Protein AF-A0A1Y3S3Z9-F1 (afdb_monomer)

Foldseek 3Di:
DDPPPVVLVVQPDDDPPPDDPVVVVVSVVVSVVVVVVVVVVVVVCPDPVNDDVVVVVVVCCVVVVVVVVVVVVVVVVVVVVVVVVVVVVVVVVVVVVVVVVVVVVVVVVVVVVVVVVVVVVVVVVVVVVVVVVVVVVVVVVVVVVVVVVVVVVVVVVVVVVVVVVVVVVVVVVVVVVVVVVVVVVVVVVVVVVVVVVVVVVVVVVVVVVVVVVVVVVVVVVVVVVVVVVVVVVVVVVVVVVVVVVVVVVQLVDAAEAEEQDDDWCCDPPNVVQPDPSSLSSNQQHKYAHDPYPPCHGWIWGFHQDPNDTTTHTDDDD

Mean predicted aligned error: 16.48 Å

Sequence (317 aa):
MPSNWLYVESQFPNFNGDETTQEKLEQLQNYLYMLVEQMRYTTQNLDLTNVNQTALNNWESALTRPIYAQIEGEGERITQLAATADGIQVTVQGQQEDIQDLQKGVEDQIQVIQEVQVAVGEQDGMITDIQGTVTAQAQQMAQLELTAQGLSATIQEQETKLTEFEGTLTAQGENIGTLEGTIQSQSEKLVDLSLTADGLTTTVAEQTQSITNLTGTVEGQGEQLEQLGEHLTDFTNAVTGSLDGLQAQIDGQIQTWFDREIPTLDNAPANTWESEEDKINHLGDLYYVVDNDTAGGQAYRWAKMDDTYQWVLIEDV

Radius of gyration: 120.22 Å; Cα contacts (8 Å, |Δi|>4): 137; chains: 1; bounding box: 202×63×300 Å

Solvent-accessible surface area (backbone atoms only — not comparable to full-atom values): 17469 Å² total; per-residue (Å²): 132,85,89,49,71,70,58,58,65,75,63,63,83,81,85,88,72,87,67,53,75,64,59,55,49,50,52,50,48,54,49,50,49,54,51,50,52,50,50,53,52,54,56,63,54,68,37,79,88,63,48,63,60,69,56,52,53,47,51,52,47,66,60,46,49,60,50,51,54,50,52,53,53,48,52,53,51,51,51,53,50,50,56,51,50,53,52,49,49,54,52,52,51,52,52,53,50,54,50,49,54,50,50,51,55,50,53,56,50,52,53,53,50,51,53,50,52,51,53,50,52,54,50,54,51,53,51,53,54,50,53,53,50,53,53,53,50,52,53,51,50,53,53,50,50,55,50,50,53,54,51,51,55,53,50,55,54,50,52,52,53,50,54,54,49,51,53,51,51,52,54,51,51,54,52,50,55,54,50,52,53,51,52,52,54,52,52,54,52,50,51,54,50,49,54,51,52,55,50,49,53,50,52,52,52,54,49,52,51,51,49,52,54,49,51,55,50,51,52,53,50,50,56,52,51,51,52,50,53,51,51,50,50,54,49,50,53,52,50,52,53,49,49,54,51,49,49,56,50,57,44,63,47,63,49,78,44,77,43,56,60,83,78,51,70,82,39,80,71,50,50,73,39,80,47,73,65,48,51,52,34,42,50,55,18,33,37,35,20,39,96,26,100,87,55,45,77,43,40,25,32,32,40,73,53,96,93,39,77,45,71,40,78,65,74,92,131

Structure (mmCIF, N/CA/C/O backbone):
data_AF-A0A1Y3S3Z9-F1
#
_entry.id   AF-A0A1Y3S3Z9-F1
#
loop_
_atom_site.group_PDB
_atom_site.id
_atom_site.type_symbol
_atom_site.label_atom_id
_atom_site.label_alt_id
_atom_site.label_comp_id
_atom_site.label_asym_id
_atom_site.label_entity_id
_atom_site.label_seq_id
_atom_site.pdbx_PDB_ins_code
_atom_site.Cartn_x
_atom_site.Cartn_y
_atom_site.Cartn_z
_atom_site.occupancy
_atom_site.B_iso_or_equiv
_atom_site.auth_seq_id
_atom_site.auth_comp_id
_atom_site.auth_asym_id
_atom_site.auth_atom_id
_atom_site.pdbx_PDB_model_num
ATOM 1 N N . MET A 1 1 ? -74.580 -18.546 151.735 1.00 45.09 1 MET A N 1
ATOM 2 C CA . MET A 1 1 ? -75.622 -19.435 151.177 1.00 45.09 1 MET A CA 1
ATOM 3 C C . MET A 1 1 ? -76.800 -19.424 152.139 1.00 45.09 1 MET A C 1
ATOM 5 O O . MET A 1 1 ? -76.542 -19.673 153.311 1.00 45.09 1 MET A O 1
ATOM 9 N N . PRO A 1 2 ? -78.031 -19.057 151.740 1.00 47.34 2 PRO A N 1
ATOM 10 C CA . PRO A 1 2 ? -79.127 -18.965 152.694 1.00 47.34 2 PRO A CA 1
ATOM 11 C C . PRO A 1 2 ? -79.732 -20.349 152.958 1.00 47.34 2 PRO A C 1
ATOM 13 O O . PRO A 1 2 ? -80.265 -21.004 152.066 1.00 47.34 2 PRO A O 1
ATOM 16 N N . SER A 1 3 ? -79.641 -20.772 154.213 1.00 50.66 3 SER A N 1
ATOM 17 C CA . SER A 1 3 ? -79.973 -22.096 154.745 1.00 50.66 3 SER A CA 1
ATOM 18 C C . SER A 1 3 ? -81.473 -22.406 154.909 1.00 50.66 3 SER A C 1
ATOM 20 O O . SER A 1 3 ? -81.812 -23.163 155.808 1.00 50.66 3 SER A O 1
ATOM 22 N N . ASN A 1 4 ? -82.391 -21.860 154.101 1.00 56.84 4 ASN A N 1
ATOM 23 C CA . ASN A 1 4 ? -83.830 -21.940 154.427 1.00 56.84 4 ASN A CA 1
ATOM 24 C C . ASN A 1 4 ? -84.772 -22.517 153.358 1.00 56.84 4 ASN A C 1
ATOM 26 O O . ASN A 1 4 ? -85.976 -22.545 153.599 1.00 56.84 4 ASN A O 1
ATOM 30 N N . TRP A 1 5 ? -84.272 -23.059 152.240 1.00 59.59 5 TRP A N 1
ATOM 31 C CA . TRP A 1 5 ? -85.130 -23.836 151.320 1.00 59.59 5 TRP A CA 1
ATOM 32 C C . TRP A 1 5 ? -85.696 -25.094 151.999 1.00 59.59 5 TRP A C 1
ATOM 34 O O . TRP A 1 5 ? -86.863 -25.429 151.822 1.00 59.59 5 TRP A O 1
ATOM 44 N N . LEU A 1 6 ? -84.899 -25.710 152.879 1.00 58.34 6 LEU A N 1
ATOM 45 C CA . LEU A 1 6 ? -85.306 -26.871 153.673 1.00 58.34 6 LEU A CA 1
ATOM 46 C C . LEU A 1 6 ? -86.433 -26.541 154.675 1.00 58.34 6 LEU A C 1
ATOM 48 O O . LEU A 1 6 ? -87.253 -27.396 154.994 1.00 58.34 6 LEU A O 1
ATOM 52 N N . TYR A 1 7 ? -86.493 -25.295 155.163 1.00 58.50 7 TYR A N 1
ATOM 53 C CA . TYR A 1 7 ? -87.511 -24.862 156.128 1.00 58.50 7 TYR A CA 1
ATOM 54 C C . TYR A 1 7 ? -88.878 -24.656 155.463 1.00 58.50 7 TYR A C 1
ATOM 56 O O . TYR A 1 7 ? -89.900 -24.991 156.061 1.00 58.50 7 TYR A O 1
ATOM 64 N N . VAL A 1 8 ? -88.900 -24.167 154.216 1.00 60.22 8 VAL A N 1
ATOM 65 C CA . VAL A 1 8 ? -90.137 -23.980 153.442 1.00 60.22 8 VAL A CA 1
ATOM 66 C C . VAL A 1 8 ? -90.771 -25.324 153.089 1.00 60.22 8 VAL A C 1
ATOM 68 O O . VAL A 1 8 ? -91.974 -25.472 153.229 1.00 60.22 8 VAL A O 1
ATOM 71 N N . GLU A 1 9 ? -89.998 -26.340 152.717 1.00 60.28 9 GLU A N 1
ATOM 72 C CA . GLU A 1 9 ? -90.550 -27.656 152.356 1.00 60.28 9 GLU A CA 1
ATOM 73 C C . GLU A 1 9 ? -91.246 -28.358 153.540 1.00 60.28 9 GLU A C 1
ATOM 75 O O . GLU A 1 9 ? -92.283 -28.993 153.368 1.00 60.28 9 GLU A O 1
ATOM 80 N N . SER A 1 10 ? -90.750 -28.156 154.768 1.00 59.50 10 SER A N 1
ATOM 81 C CA . SER A 1 10 ? -91.310 -28.784 155.977 1.00 59.50 10 SER A CA 1
ATOM 82 C C . SER A 1 10 ? -92.674 -28.240 156.435 1.00 59.50 10 SER A C 1
ATOM 84 O O . SER A 1 10 ? -93.321 -28.859 157.276 1.00 59.50 10 SER A O 1
ATOM 86 N N . GLN A 1 11 ? -93.112 -27.093 155.904 1.00 61.34 11 GLN A N 1
ATOM 87 C CA . GLN A 1 11 ? -94.364 -26.409 156.270 1.00 61.34 11 GLN A CA 1
ATOM 88 C C . GLN A 1 11 ? -95.450 -26.566 155.194 1.00 61.34 11 GLN A C 1
ATOM 90 O O . GLN A 1 11 ? -96.378 -25.758 155.128 1.00 61.34 11 GLN A O 1
ATOM 95 N N . PHE A 1 12 ? -95.332 -27.565 154.312 1.00 72.19 12 PHE A N 1
ATOM 96 C CA . PHE A 1 12 ? -96.362 -27.814 153.307 1.00 72.19 12 PHE A CA 1
ATOM 97 C C . PHE A 1 12 ? -97.714 -28.100 153.997 1.00 72.19 12 PHE A C 1
ATOM 99 O O . PHE A 1 12 ? -97.773 -29.000 154.841 1.00 72.19 12 PHE A O 1
ATOM 106 N N . PRO A 1 13 ? -98.793 -27.355 153.683 1.00 67.44 13 PRO A N 1
ATOM 107 C CA . PRO A 1 13 ? -100.075 -27.517 154.365 1.00 67.44 13 PRO A CA 1
ATOM 108 C C . PRO A 1 13 ? -100.634 -28.939 154.204 1.00 67.44 13 PRO A C 1
ATOM 110 O O . PRO A 1 13 ? -100.743 -29.437 153.082 1.00 67.44 13 PRO A O 1
ATOM 113 N N . ASN A 1 14 ? -101.005 -29.591 155.311 1.00 67.56 14 ASN A N 1
ATOM 114 C CA . ASN A 1 14 ? -101.610 -30.926 155.309 1.00 67.56 14 ASN A CA 1
ATOM 115 C C . ASN A 1 14 ? -103.084 -30.825 155.723 1.00 67.56 14 ASN A C 1
ATOM 117 O O . ASN A 1 14 ? -103.378 -30.336 156.811 1.00 67.56 14 ASN A O 1
ATOM 121 N N . PHE A 1 15 ? -103.999 -31.260 154.857 1.00 74.06 15 PHE A N 1
ATOM 122 C CA . PHE A 1 15 ? -105.437 -31.042 155.033 1.00 74.06 15 PHE A CA 1
ATOM 123 C C . PHE A 1 15 ? -106.142 -32.330 155.453 1.00 74.06 15 PHE A C 1
ATOM 125 O O . PHE A 1 15 ? -106.168 -33.295 154.687 1.00 74.06 15 PHE A O 1
ATOM 132 N N . ASN A 1 16 ? -106.755 -32.339 156.636 1.00 64.44 16 ASN A N 1
ATOM 133 C CA . ASN A 1 16 ? -107.318 -33.553 157.238 1.00 64.44 16 ASN A CA 1
ATOM 134 C C . ASN A 1 16 ? -108.810 -33.768 156.940 1.00 64.44 16 ASN A C 1
ATOM 136 O O . ASN A 1 16 ? -109.392 -34.748 157.395 1.00 64.44 16 ASN A O 1
ATOM 140 N N . GLY A 1 17 ? -109.416 -32.908 156.116 1.00 60.84 17 GLY A N 1
ATOM 141 C CA . GLY A 1 17 ? -110.743 -33.150 155.534 1.00 60.84 17 GLY A CA 1
ATOM 142 C C . GLY A 1 17 ? -111.881 -32.389 156.208 1.00 60.84 17 GLY A C 1
ATOM 143 O O . GLY A 1 17 ? -112.899 -32.178 155.554 1.00 60.84 17 GLY A O 1
ATOM 144 N N . ASP A 1 18 ? -111.666 -31.900 157.430 1.00 60.75 18 ASP A N 1
ATOM 145 C CA . ASP A 1 18 ? -112.619 -31.056 158.162 1.00 60.75 18 ASP A CA 1
ATOM 146 C C . ASP A 1 18 ? -112.502 -29.560 157.794 1.00 60.75 18 ASP A C 1
ATOM 148 O O . ASP A 1 18 ? -113.369 -28.771 158.167 1.00 60.75 18 ASP A O 1
ATOM 152 N N . GLU A 1 19 ? -111.460 -29.151 157.048 1.00 68.62 19 GLU A N 1
ATOM 153 C CA . GLU A 1 19 ? -111.283 -27.756 156.617 1.00 68.62 19 GLU A CA 1
ATOM 154 C C . GLU A 1 19 ? -112.111 -27.425 155.368 1.00 68.62 19 GLU A C 1
ATOM 156 O O . GLU A 1 19 ? -112.183 -28.200 154.404 1.00 68.62 19 GLU A O 1
ATOM 161 N N . THR A 1 20 ? -112.686 -26.224 155.338 1.00 70.88 20 THR A N 1
ATOM 162 C CA . THR A 1 20 ? -113.437 -25.746 154.174 1.00 70.88 20 THR A CA 1
ATOM 163 C C . THR A 1 20 ? -112.501 -25.483 152.992 1.00 70.88 20 THR A C 1
ATOM 165 O O . THR A 1 20 ? -111.323 -25.165 153.156 1.00 70.88 20 THR A O 1
ATOM 168 N N . THR A 1 21 ? -113.007 -25.580 151.758 1.00 74.06 21 THR A N 1
ATOM 169 C CA . THR A 1 21 ? -112.205 -25.330 150.543 1.00 74.06 21 THR A CA 1
ATOM 170 C C . THR A 1 21 ? -111.504 -23.968 150.571 1.00 74.06 21 THR A C 1
ATOM 172 O O . THR A 1 21 ? -110.407 -23.833 150.033 1.00 74.06 21 THR A O 1
ATOM 175 N N . GLN A 1 22 ? -112.112 -22.976 151.224 1.00 71.38 22 GLN A N 1
ATOM 176 C CA . GLN A 1 22 ? -111.562 -21.632 151.332 1.00 71.38 22 GLN A CA 1
ATOM 177 C C . GLN A 1 22 ? -110.354 -21.563 152.279 1.00 71.38 22 GLN A C 1
ATOM 179 O O . GLN A 1 22 ? -109.353 -20.952 151.921 1.00 71.38 22 GLN A O 1
ATOM 184 N N . GLU A 1 23 ? -110.380 -22.267 153.413 1.00 69.56 23 GLU A N 1
ATOM 185 C CA . GLU A 1 23 ? -109.237 -22.335 154.341 1.00 69.56 23 GLU A CA 1
ATOM 186 C C . GLU A 1 23 ? -108.053 -23.097 153.735 1.00 69.56 23 GLU A C 1
ATOM 188 O O . GLU A 1 23 ? -106.897 -22.695 153.894 1.00 69.56 23 GLU A O 1
ATOM 193 N N . LYS A 1 24 ? -108.333 -24.161 152.969 1.00 71.56 24 LYS A N 1
ATOM 194 C CA . LYS A 1 24 ? -107.286 -24.888 152.234 1.00 71.56 24 LYS A CA 1
ATOM 195 C C . LYS A 1 24 ? -106.603 -23.997 151.207 1.00 71.56 24 LYS A C 1
ATOM 197 O O . LYS A 1 24 ? -105.380 -24.025 151.072 1.00 71.56 24 LYS A O 1
ATOM 202 N N . LEU A 1 25 ? -107.394 -23.191 150.498 1.00 77.50 25 LEU A N 1
ATOM 203 C CA . LEU A 1 25 ? -106.892 -22.264 149.492 1.00 77.50 25 LEU A CA 1
ATOM 204 C C . LEU A 1 25 ? -106.009 -21.176 150.116 1.00 77.50 25 LEU A C 1
ATOM 206 O O . LEU A 1 25 ? -104.965 -20.857 149.556 1.00 77.50 25 LEU A O 1
ATOM 210 N N . GLU A 1 26 ? -106.382 -20.651 151.280 1.00 77.44 26 GLU A N 1
ATOM 211 C CA . GLU A 1 26 ? -105.641 -19.587 151.963 1.00 77.44 26 GLU A CA 1
ATOM 212 C C . GLU A 1 26 ? -104.288 -20.078 152.510 1.00 77.44 26 GLU A C 1
ATOM 214 O O . GLU A 1 26 ? -103.262 -19.413 152.346 1.00 77.44 26 GLU A O 1
ATOM 219 N N . GLN A 1 27 ? -104.239 -21.289 153.080 1.00 73.69 27 GLN A N 1
ATOM 220 C CA . GLN A 1 27 ? -102.978 -21.893 153.531 1.00 73.69 27 GLN A CA 1
ATOM 221 C C . GLN A 1 27 ? -102.037 -22.215 152.363 1.00 73.69 27 GLN A C 1
ATOM 223 O O . GLN A 1 27 ? -100.838 -21.935 152.441 1.00 73.69 27 GLN A O 1
ATOM 228 N N . LEU A 1 28 ? -102.571 -22.743 151.256 1.00 77.62 28 LEU A N 1
ATOM 229 C CA . LEU A 1 28 ? -101.804 -22.949 150.024 1.00 77.62 28 LEU A CA 1
ATOM 230 C C . LEU A 1 28 ? -101.303 -21.626 149.439 1.00 77.62 28 LEU A C 1
ATOM 232 O O . LEU A 1 28 ? -100.155 -21.554 149.009 1.00 77.62 28 LEU A O 1
ATOM 236 N N . GLN A 1 29 ? -102.122 -20.571 149.448 1.00 79.94 29 GLN A N 1
ATOM 237 C CA . GLN A 1 29 ? -101.707 -19.248 148.981 1.00 79.94 29 GLN A CA 1
ATOM 238 C C . GLN A 1 29 ? -100.585 -18.660 149.837 1.00 79.94 29 GLN A C 1
ATOM 240 O O . GLN A 1 29 ? -99.611 -18.171 149.272 1.00 79.94 29 GLN A O 1
ATOM 245 N N . ASN A 1 30 ? -100.657 -18.758 151.166 1.00 76.62 30 ASN A N 1
ATOM 246 C CA . ASN A 1 30 ? -99.585 -18.285 152.047 1.00 76.62 30 ASN A CA 1
ATOM 247 C C . ASN A 1 30 ? -98.281 -19.070 151.845 1.00 76.62 30 ASN A C 1
ATOM 249 O O . ASN A 1 30 ? -97.202 -18.478 151.795 1.00 76.62 30 ASN A O 1
ATOM 253 N N . TYR A 1 31 ? -98.374 -20.390 151.663 1.00 78.88 31 TYR A N 1
ATOM 254 C CA . TYR A 1 31 ? -97.225 -21.229 151.329 1.00 78.88 31 TYR A CA 1
ATOM 255 C C . TYR A 1 31 ? -96.594 -20.835 149.985 1.00 78.88 31 TYR A C 1
ATOM 257 O O . TYR A 1 31 ? -95.384 -20.624 149.898 1.00 78.88 31 TYR A O 1
ATOM 265 N N . LEU A 1 32 ? -97.418 -20.680 148.943 1.00 78.06 32 LEU A N 1
ATOM 266 C CA . LEU A 1 32 ? -96.972 -20.253 147.615 1.00 78.06 32 LEU A CA 1
ATOM 267 C C . LEU A 1 32 ? -96.372 -18.843 147.646 1.00 78.06 32 LEU A C 1
ATOM 269 O O . LEU A 1 32 ? -95.367 -18.606 146.982 1.00 78.06 32 LEU A O 1
ATOM 273 N N . TYR A 1 33 ? -96.927 -17.930 148.444 1.00 81.19 33 TYR A N 1
ATOM 274 C CA . TYR A 1 33 ? -96.380 -16.587 148.628 1.00 81.19 33 TYR A CA 1
ATOM 275 C C . TYR A 1 33 ? -94.988 -16.637 149.270 1.00 81.19 33 TYR A C 1
ATOM 277 O O . TYR A 1 33 ? -94.055 -16.001 148.784 1.00 81.19 33 TYR A O 1
ATOM 285 N N . MET A 1 34 ? -94.810 -17.460 150.307 1.00 78.00 34 MET A N 1
ATOM 286 C CA . MET A 1 34 ? -93.504 -17.670 150.935 1.00 78.00 34 MET A CA 1
ATOM 287 C C . MET A 1 34 ? -92.486 -18.293 149.960 1.00 78.00 34 MET A C 1
ATOM 289 O O . MET A 1 34 ? -91.322 -17.887 149.944 1.00 78.00 34 MET A O 1
ATOM 293 N N . LEU A 1 35 ? -92.915 -19.241 149.119 1.00 77.38 35 LEU A N 1
ATOM 294 C CA . LEU A 1 35 ? -92.066 -19.875 148.105 1.00 77.38 35 LEU A CA 1
ATOM 295 C C . LEU A 1 35 ? -91.643 -18.882 147.008 1.00 77.38 35 LEU A C 1
ATOM 297 O O . LEU A 1 35 ? -90.470 -18.834 146.634 1.00 77.38 35 LEU A O 1
ATOM 301 N N . VAL A 1 36 ? -92.579 -18.063 146.514 1.00 81.44 36 VAL A N 1
ATOM 302 C CA . VAL A 1 36 ? -92.312 -17.015 145.515 1.00 81.44 36 VAL A CA 1
ATOM 303 C C . VAL A 1 36 ? -91.344 -15.974 146.068 1.00 81.44 36 VAL A C 1
ATOM 305 O O . VAL A 1 36 ? -90.416 -15.579 145.360 1.00 81.44 36 VAL A O 1
ATOM 308 N N . GLU A 1 37 ? -91.489 -15.578 147.332 1.00 77.19 37 GLU A N 1
ATOM 309 C CA . GLU A 1 37 ? -90.596 -14.576 147.907 1.00 77.19 37 GLU A CA 1
ATOM 310 C C . GLU A 1 37 ? -89.183 -15.128 148.133 1.00 77.19 37 GLU A C 1
ATOM 312 O O . GLU A 1 37 ? -88.203 -14.419 147.900 1.00 77.19 37 GLU A O 1
ATOM 317 N N . GLN A 1 38 ? -89.040 -16.423 148.448 1.00 75.12 38 GLN A N 1
ATOM 318 C CA . GLN A 1 38 ? -87.726 -17.071 148.431 1.00 75.12 38 GLN A CA 1
ATOM 319 C C . GLN A 1 38 ? -87.135 -17.202 147.026 1.00 75.12 38 GLN A C 1
ATOM 321 O O . GLN A 1 38 ? -85.950 -16.928 146.836 1.00 75.12 38 GLN A O 1
ATOM 326 N N . MET A 1 39 ? -87.941 -17.557 146.023 1.00 76.12 39 MET A N 1
ATOM 327 C CA . MET A 1 39 ? -87.500 -17.576 144.625 1.00 76.12 39 MET A CA 1
ATOM 328 C C . MET A 1 39 ? -86.979 -16.200 144.199 1.00 76.12 39 MET A C 1
ATOM 330 O O . MET A 1 39 ? -85.876 -16.103 143.664 1.00 76.12 39 MET A O 1
ATOM 334 N N . ARG A 1 40 ? -87.709 -15.125 144.511 1.00 77.56 40 ARG A N 1
ATOM 335 C CA . ARG A 1 40 ? -87.308 -13.744 144.214 1.00 77.56 40 ARG A CA 1
ATOM 336 C C . ARG A 1 40 ? -86.013 -13.344 144.922 1.00 77.56 40 ARG A C 1
ATOM 338 O O . ARG A 1 40 ? -85.158 -12.697 144.321 1.00 77.56 40 ARG A O 1
ATOM 345 N N . TYR A 1 41 ? -85.837 -13.776 146.170 1.00 73.50 41 TYR A N 1
ATOM 346 C CA . TYR A 1 41 ? -84.605 -13.548 146.918 1.00 73.50 41 TYR A CA 1
ATOM 347 C C . TYR A 1 41 ? -83.425 -14.305 146.295 1.00 73.50 41 TYR A C 1
ATOM 349 O O . TYR A 1 41 ? -82.349 -13.739 146.114 1.00 73.50 41 TYR A O 1
ATOM 357 N N . THR A 1 42 ? -83.607 -15.574 145.911 1.00 71.94 42 THR A N 1
ATOM 358 C CA . THR A 1 42 ? -82.545 -16.351 145.251 1.00 71.94 42 THR A CA 1
ATOM 359 C C . THR A 1 42 ? -82.170 -15.779 143.888 1.00 71.94 42 THR A C 1
ATOM 361 O O . THR A 1 42 ? -80.982 -15.678 143.601 1.00 71.94 42 THR A O 1
ATOM 364 N N . THR A 1 43 ? -83.135 -15.325 143.083 1.00 73.19 43 THR A N 1
ATOM 365 C CA . THR A 1 43 ? -82.852 -14.745 141.762 1.00 73.19 43 THR A CA 1
ATOM 366 C C . THR A 1 43 ? -82.198 -13.369 141.850 1.00 73.19 43 THR A C 1
ATOM 368 O O . THR A 1 43 ? -81.273 -13.108 141.089 1.00 73.19 43 THR A O 1
ATOM 371 N N . GLN A 1 44 ? -82.571 -12.519 142.815 1.00 72.50 44 GLN A N 1
ATOM 372 C CA . GLN A 1 44 ? -81.840 -11.268 143.079 1.00 72.50 44 GLN A CA 1
ATOM 373 C C . GLN A 1 44 ? -80.397 -11.513 143.550 1.00 72.50 44 GLN A C 1
ATOM 375 O O . GLN A 1 44 ? -79.501 -10.727 143.247 1.00 72.50 44 GLN A O 1
ATOM 380 N N . ASN A 1 45 ? -80.139 -12.623 144.248 1.00 69.69 45 ASN A N 1
ATOM 381 C CA . ASN A 1 45 ? -78.787 -13.005 144.662 1.00 69.69 45 ASN A CA 1
ATOM 382 C C . ASN A 1 45 ? -77.951 -13.684 143.556 1.00 69.69 45 ASN A C 1
ATOM 384 O O . ASN A 1 45 ? -76.784 -13.984 143.797 1.00 69.69 45 ASN A O 1
ATOM 388 N N . LEU A 1 46 ? -78.508 -13.899 142.357 1.00 74.12 46 LEU A N 1
ATOM 389 C CA . LEU A 1 46 ? -77.782 -14.372 141.165 1.00 74.12 46 LEU A CA 1
ATOM 390 C C . LEU A 1 46 ? -77.327 -13.233 140.233 1.00 74.12 46 LEU A C 1
ATOM 392 O O . LEU A 1 46 ? -76.753 -13.501 139.180 1.00 74.12 46 LEU A O 1
ATOM 396 N N . ASP A 1 47 ? -77.579 -11.975 140.597 1.00 75.69 47 ASP A N 1
ATOM 397 C CA . ASP A 1 47 ? -77.092 -10.812 139.853 1.00 75.69 47 ASP A CA 1
ATOM 398 C C . ASP A 1 47 ? -75.557 -10.672 139.945 1.00 75.69 47 ASP A C 1
ATOM 400 O O . ASP A 1 47 ? -74.929 -11.088 140.923 1.00 75.69 47 ASP A O 1
ATOM 404 N N . LEU A 1 48 ? -74.954 -10.026 138.943 1.00 70.56 48 LEU A N 1
ATOM 405 C CA . LEU A 1 48 ? -73.519 -9.746 138.863 1.00 70.56 48 LEU A CA 1
ATOM 406 C C . LEU A 1 48 ? -73.011 -8.907 140.053 1.00 70.56 48 LEU A C 1
ATOM 408 O O . LEU A 1 48 ? -71.823 -8.924 140.355 1.00 70.56 48 LEU A O 1
ATOM 412 N N . THR A 1 49 ? -73.904 -8.232 140.782 1.00 73.25 49 THR A N 1
ATOM 413 C CA . THR A 1 49 ? -73.574 -7.509 142.021 1.00 73.25 49 THR A CA 1
ATOM 414 C C . THR A 1 49 ? -73.242 -8.447 143.198 1.00 73.25 49 THR A C 1
ATOM 416 O O . THR A 1 49 ? -72.524 -8.054 144.116 1.00 73.25 49 THR A O 1
ATOM 419 N N . ASN A 1 50 ? -73.740 -9.692 143.183 1.00 69.19 50 ASN A N 1
ATOM 420 C CA . ASN A 1 50 ? -73.573 -10.682 144.259 1.00 69.19 50 ASN A CA 1
ATOM 421 C C . ASN A 1 50 ? -72.563 -11.796 143.923 1.00 69.19 50 ASN A C 1
ATOM 423 O O . ASN A 1 50 ? -72.333 -12.692 144.744 1.00 69.19 50 ASN A O 1
ATOM 427 N N . VAL A 1 51 ? -71.929 -11.750 142.745 1.00 76.00 51 VAL A N 1
ATOM 428 C CA . VAL A 1 51 ? -70.779 -12.611 142.438 1.00 76.00 51 VAL A CA 1
ATOM 429 C C . VAL A 1 51 ? -69.489 -12.006 142.990 1.00 76.00 51 VAL A C 1
ATOM 431 O O . VAL A 1 51 ? -69.387 -10.812 143.260 1.00 76.00 51 VAL A O 1
ATOM 434 N N . ASN A 1 52 ? -68.462 -12.837 143.165 1.00 80.12 52 ASN A N 1
ATOM 435 C CA . ASN A 1 52 ? -67.138 -12.342 143.523 1.00 80.12 52 ASN A CA 1
ATOM 436 C C . ASN A 1 52 ? -66.601 -11.470 142.372 1.00 80.12 52 ASN A C 1
ATOM 438 O O . ASN A 1 52 ? -66.153 -11.998 141.354 1.00 80.12 52 ASN A O 1
ATOM 442 N N . GLN A 1 53 ? -66.634 -10.148 142.547 1.00 84.25 53 GLN A N 1
ATOM 443 C CA . GLN A 1 53 ? -66.222 -9.182 141.525 1.00 84.25 53 GLN A CA 1
ATOM 444 C C . GLN A 1 53 ? -64.769 -9.388 141.072 1.00 84.25 53 GLN A C 1
ATOM 446 O O . GLN A 1 53 ? -64.448 -9.195 139.902 1.00 84.25 53 GLN A O 1
ATOM 451 N N . THR A 1 54 ? -63.891 -9.851 141.967 1.00 84.50 54 THR A N 1
ATOM 452 C CA . THR A 1 54 ? -62.507 -10.205 141.625 1.00 84.50 54 THR A CA 1
ATOM 453 C C . THR A 1 54 ? -62.463 -11.397 140.672 1.00 84.50 54 THR A C 1
ATOM 455 O O . THR A 1 54 ? -61.698 -11.386 139.712 1.00 84.50 54 THR A O 1
ATOM 458 N N . ALA A 1 55 ? -63.297 -12.417 140.898 1.00 81.88 55 ALA A N 1
ATOM 459 C CA . ALA A 1 55 ? -63.403 -13.554 139.990 1.00 81.88 55 ALA A CA 1
ATOM 460 C C . ALA A 1 55 ? -63.985 -13.130 138.633 1.00 81.88 55 ALA A C 1
ATOM 462 O O . ALA A 1 55 ? -63.402 -13.474 137.611 1.00 81.88 55 ALA A O 1
ATOM 463 N N . LEU A 1 56 ? -65.066 -12.342 138.608 1.00 84.19 56 LEU A N 1
ATOM 464 C CA . LEU A 1 56 ? -65.676 -11.843 137.368 1.00 84.19 56 LEU A CA 1
ATOM 465 C C . LEU A 1 56 ? -64.675 -11.041 136.518 1.00 84.19 56 LEU A C 1
ATOM 467 O O . LEU A 1 56 ? -64.485 -11.357 135.347 1.00 84.19 56 LEU A O 1
ATOM 471 N N . ASN A 1 57 ? -63.956 -10.095 137.130 1.00 84.88 57 ASN A N 1
ATOM 472 C CA . ASN A 1 57 ? -62.919 -9.309 136.454 1.00 84.88 57 ASN A CA 1
ATOM 473 C C . ASN A 1 57 ? -61.763 -10.190 135.949 1.00 84.88 57 ASN A C 1
ATOM 475 O O . ASN A 1 57 ? -61.197 -9.928 134.889 1.00 84.88 57 ASN A O 1
ATOM 479 N N . ASN A 1 58 ? -61.404 -11.249 136.685 1.00 85.69 58 ASN A N 1
ATOM 480 C CA . ASN A 1 58 ? -60.391 -12.207 136.241 1.00 85.69 58 ASN A CA 1
ATOM 481 C C . ASN A 1 58 ? -60.863 -13.021 135.031 1.00 85.69 58 ASN A C 1
ATOM 483 O O . ASN A 1 58 ? -60.067 -13.239 134.126 1.00 85.69 58 ASN A O 1
ATOM 487 N N . TRP A 1 59 ? -62.130 -13.447 134.993 1.00 85.88 59 TRP A N 1
ATOM 488 C CA . TRP A 1 59 ? -62.723 -14.148 133.847 1.00 85.88 59 TRP A CA 1
ATOM 489 C C . TRP A 1 59 ? -62.823 -13.243 132.620 1.00 85.88 59 TRP A C 1
ATOM 491 O O . TRP A 1 59 ? -62.396 -13.633 131.536 1.00 85.88 59 TRP A O 1
ATOM 501 N N . GLU A 1 60 ? -63.324 -12.022 132.796 1.00 85.50 60 GLU A N 1
ATOM 502 C CA . GLU A 1 60 ? -63.390 -11.017 131.737 1.00 85.50 60 GLU A CA 1
ATOM 503 C C . GLU A 1 60 ? -61.991 -10.732 131.180 1.00 85.50 60 GLU A C 1
ATOM 505 O O . GLU A 1 60 ? -61.778 -10.808 129.974 1.00 85.50 60 GLU A O 1
ATOM 510 N N . SER A 1 61 ? -61.002 -10.521 132.049 1.00 85.38 61 SER A N 1
ATOM 511 C CA . SER A 1 61 ? -59.599 -10.318 131.673 1.00 85.38 61 SER A CA 1
ATOM 512 C C . SER A 1 61 ? -58.981 -11.546 130.988 1.00 85.38 61 SER A C 1
ATOM 514 O O . SER A 1 61 ? -58.304 -11.400 129.973 1.00 85.38 61 SER A O 1
ATOM 516 N N . ALA A 1 62 ? -59.235 -12.760 131.488 1.00 85.56 62 ALA A N 1
ATOM 517 C CA . ALA A 1 62 ? -58.704 -14.003 130.924 1.00 85.56 62 ALA A CA 1
ATOM 518 C C . ALA A 1 62 ? -59.298 -14.345 129.548 1.00 85.56 62 ALA A C 1
ATOM 520 O O . ALA A 1 62 ? -58.613 -14.967 128.742 1.00 85.56 62 ALA A O 1
ATOM 521 N N . LEU A 1 63 ? -60.541 -13.938 129.271 1.00 85.75 63 LEU A N 1
ATOM 522 C CA . LEU A 1 63 ? -61.189 -14.131 127.972 1.00 85.75 63 LEU A CA 1
ATOM 523 C C . LEU A 1 63 ? -60.838 -13.018 126.980 1.00 85.75 63 LEU A C 1
ATOM 525 O O . LEU A 1 63 ? -60.552 -13.292 125.819 1.00 85.75 63 LEU A O 1
ATOM 529 N N . THR A 1 64 ? -60.846 -11.761 127.426 1.00 87.62 64 THR A N 1
ATOM 530 C CA . THR A 1 64 ? -60.699 -10.606 126.530 1.00 87.62 64 THR A CA 1
ATOM 531 C C . THR A 1 64 ? -59.245 -10.274 126.218 1.00 87.62 64 THR A C 1
ATOM 533 O O . THR A 1 64 ? -58.943 -9.978 125.065 1.00 87.62 64 THR A O 1
ATOM 536 N N . ARG A 1 65 ? -58.317 -10.355 127.187 1.00 85.38 65 ARG A N 1
ATOM 537 C CA . ARG A 1 65 ? -56.904 -9.999 126.948 1.00 85.38 65 ARG A CA 1
ATOM 538 C C . ARG A 1 65 ? -56.243 -10.829 125.843 1.00 85.38 65 ARG A C 1
ATOM 540 O O . ARG A 1 65 ? -55.578 -10.212 125.017 1.00 85.38 65 ARG A O 1
ATOM 547 N N . PRO A 1 66 ? -56.404 -12.167 125.771 1.00 86.88 66 PRO A N 1
ATOM 548 C CA . PRO A 1 66 ? -55.814 -12.948 124.683 1.00 86.88 66 PRO A CA 1
ATOM 549 C C . PRO A 1 66 ? -56.363 -12.550 123.309 1.00 86.88 66 PRO A C 1
ATOM 551 O O . PRO A 1 66 ? -55.603 -12.465 122.351 1.00 86.88 66 PRO A O 1
ATOM 554 N N . ILE A 1 67 ? -57.665 -12.255 123.228 1.00 87.19 67 ILE A N 1
ATOM 555 C CA . ILE A 1 67 ? -58.329 -11.818 121.993 1.00 87.19 67 ILE A CA 1
ATOM 556 C C . ILE A 1 67 ? -57.806 -10.445 121.565 1.00 87.19 67 ILE A C 1
ATOM 558 O O . ILE A 1 67 ? -57.410 -10.280 120.416 1.00 87.19 67 ILE A O 1
ATOM 562 N N . TYR A 1 68 ? -57.749 -9.475 122.484 1.00 86.12 68 TYR A N 1
ATOM 563 C CA . TYR A 1 68 ? -57.203 -8.146 122.195 1.00 86.12 68 TYR A CA 1
ATOM 564 C C . TYR A 1 68 ? -55.735 -8.212 121.764 1.00 86.12 68 TYR A C 1
ATOM 566 O O . TYR A 1 68 ? -55.385 -7.587 120.771 1.00 86.12 68 TYR A O 1
ATOM 574 N N . ALA A 1 69 ? -54.905 -9.018 122.436 1.00 84.12 69 ALA A N 1
ATOM 575 C CA . ALA A 1 69 ? -53.504 -9.209 122.056 1.00 84.12 69 ALA A CA 1
ATOM 576 C C . ALA A 1 69 ? -53.353 -9.839 120.657 1.00 84.12 69 ALA A C 1
ATOM 578 O O . ALA A 1 69 ? -52.461 -9.463 119.899 1.00 84.12 69 ALA A O 1
ATOM 579 N N . GLN A 1 70 ? -54.232 -10.777 120.288 1.00 88.62 70 GLN A N 1
ATOM 580 C CA . GLN A 1 70 ? -54.233 -11.380 118.955 1.00 88.62 70 GLN A CA 1
ATOM 581 C C . GLN A 1 70 ? -54.692 -10.389 117.872 1.00 88.62 70 GLN A C 1
ATOM 583 O O . GLN A 1 70 ? -54.071 -10.329 116.814 1.00 88.62 70 GLN A O 1
ATOM 588 N N . ILE A 1 71 ? -55.727 -9.585 118.141 1.00 88.44 71 ILE A N 1
ATOM 589 C CA . ILE A 1 71 ? -56.216 -8.537 117.227 1.00 88.44 71 ILE A CA 1
ATOM 590 C C . ILE A 1 71 ? -55.157 -7.446 117.027 1.00 88.44 71 ILE A C 1
ATOM 592 O O . ILE A 1 71 ? -54.925 -7.017 115.899 1.00 88.44 71 ILE A O 1
ATOM 596 N N . GLU A 1 72 ? -54.496 -7.015 118.102 1.00 84.94 72 GLU A N 1
ATOM 597 C CA . GLU A 1 72 ? -53.410 -6.033 118.043 1.00 84.94 72 GLU A CA 1
ATOM 598 C C . GLU A 1 72 ? -52.245 -6.557 117.185 1.00 84.94 72 GLU A C 1
ATOM 600 O O . GLU A 1 72 ? -51.811 -5.877 116.253 1.00 84.94 72 GLU A O 1
ATOM 605 N N . GLY A 1 73 ? -51.831 -7.815 117.388 1.00 87.62 73 GLY A N 1
ATOM 606 C CA . GLY A 1 73 ? -50.811 -8.465 116.556 1.00 87.62 73 GLY A CA 1
ATOM 607 C C . GLY A 1 73 ? -51.228 -8.677 115.090 1.00 87.62 73 GLY A C 1
ATOM 608 O O . GLY A 1 73 ? -50.396 -8.592 114.185 1.00 87.62 73 GLY A O 1
ATOM 609 N N . GLU A 1 74 ? -52.509 -8.926 114.806 1.00 90.69 74 GLU A N 1
ATOM 610 C CA . GLU A 1 74 ? -53.028 -8.967 113.431 1.00 90.69 74 GLU A CA 1
ATOM 611 C C . GLU A 1 74 ? -53.023 -7.584 112.769 1.00 90.69 74 GLU A C 1
ATOM 613 O O . GLU A 1 74 ? -52.698 -7.488 111.586 1.00 90.69 74 GLU A O 1
ATOM 618 N N . GLY A 1 75 ? -53.286 -6.512 113.523 1.00 88.38 75 GLY A N 1
ATOM 619 C CA . GLY A 1 75 ? -53.154 -5.131 113.051 1.00 88.38 75 GLY A CA 1
ATOM 620 C C . GLY A 1 75 ? -51.729 -4.796 112.597 1.00 88.38 75 GLY A C 1
ATOM 621 O O . GLY A 1 75 ? -51.535 -4.221 111.520 1.00 88.38 75 GLY A O 1
ATOM 622 N N . GLU A 1 76 ? -50.720 -5.229 113.357 1.00 88.75 76 GLU A N 1
ATOM 623 C CA . GLU A 1 76 ? -49.310 -5.098 112.962 1.00 88.75 76 GLU A CA 1
ATOM 624 C C . GLU A 1 76 ? -48.997 -5.887 111.680 1.00 88.75 76 GLU A C 1
ATOM 626 O O . GLU A 1 76 ? -48.381 -5.351 110.754 1.00 88.75 76 GLU A O 1
ATOM 631 N N . ARG A 1 77 ? -49.467 -7.140 111.573 1.00 93.50 77 ARG A N 1
ATOM 632 C CA . ARG A 1 77 ? -49.286 -7.975 110.367 1.00 93.50 77 ARG A CA 1
ATOM 633 C C . ARG A 1 77 ? -49.951 -7.367 109.132 1.00 93.50 77 ARG A C 1
ATOM 635 O O . ARG A 1 77 ? -49.354 -7.380 108.057 1.00 93.50 77 ARG A O 1
ATOM 642 N N . ILE A 1 78 ? -51.162 -6.827 109.273 1.00 95.25 78 ILE A N 1
ATOM 643 C CA . ILE A 1 78 ? -51.886 -6.139 108.193 1.00 95.25 78 ILE A CA 1
ATOM 644 C C . ILE A 1 78 ? -51.114 -4.897 107.745 1.00 95.25 78 ILE A C 1
ATOM 646 O O . ILE A 1 78 ? -50.973 -4.666 106.546 1.00 95.25 78 ILE A O 1
ATOM 650 N N . THR A 1 79 ? -50.554 -4.139 108.688 1.00 92.69 79 THR A N 1
ATOM 651 C CA . THR A 1 79 ? -49.744 -2.952 108.381 1.00 92.69 79 THR A CA 1
ATOM 652 C C . THR A 1 79 ? -48.481 -3.323 107.594 1.00 92.69 79 THR A C 1
ATOM 654 O O . THR A 1 79 ? -48.161 -2.678 106.598 1.00 92.69 79 THR A O 1
ATOM 657 N N . GLN A 1 80 ? -47.788 -4.401 107.977 1.00 93.81 80 GLN A N 1
ATOM 658 C CA . GLN A 1 80 ? -46.616 -4.904 107.243 1.00 93.81 80 GLN A CA 1
ATOM 659 C C . GLN A 1 80 ? -46.976 -5.419 105.841 1.00 93.81 80 GLN A C 1
ATOM 661 O O . GLN A 1 80 ? -46.235 -5.185 104.884 1.00 93.81 80 GLN A O 1
ATOM 666 N N . LEU A 1 81 ? -48.119 -6.101 105.705 1.00 96.19 81 LEU A N 1
ATOM 667 C CA . LEU A 1 81 ? -48.641 -6.549 104.413 1.00 96.19 81 LEU A CA 1
ATOM 668 C C . LEU A 1 81 ? -48.968 -5.366 103.498 1.00 96.19 81 LEU A C 1
ATOM 670 O O . LEU A 1 81 ? -48.594 -5.404 102.331 1.00 96.19 81 LEU A O 1
ATOM 674 N N . ALA A 1 82 ? -49.605 -4.316 104.023 1.00 95.19 82 ALA A N 1
ATOM 675 C CA . ALA A 1 82 ? -49.897 -3.097 103.272 1.00 95.19 82 ALA A CA 1
ATOM 676 C C . ALA A 1 82 ? -48.608 -2.414 102.789 1.00 95.19 82 ALA A C 1
ATOM 678 O O . ALA A 1 82 ? -48.465 -2.161 101.599 1.00 95.19 82 ALA A O 1
ATOM 679 N N . ALA A 1 83 ? -47.617 -2.242 103.672 1.00 94.69 83 ALA A N 1
ATOM 680 C CA . ALA A 1 83 ? -46.321 -1.676 103.294 1.00 94.69 83 ALA A CA 1
ATOM 681 C C . ALA A 1 83 ? -45.590 -2.521 102.230 1.00 94.69 83 ALA A C 1
ATOM 683 O O . ALA A 1 83 ? -44.968 -1.982 101.315 1.00 94.69 83 ALA A O 1
ATOM 684 N N . THR A 1 84 ? -45.682 -3.853 102.319 1.00 96.75 84 THR A N 1
ATOM 685 C CA . THR A 1 84 ? -45.125 -4.763 101.304 1.00 96.75 84 THR A CA 1
ATOM 686 C C . THR A 1 84 ? -45.867 -4.632 99.973 1.00 96.75 84 THR A C 1
ATOM 688 O O . THR A 1 84 ? -45.230 -4.603 98.923 1.00 96.75 84 THR A O 1
ATOM 691 N N . ALA A 1 85 ? -47.199 -4.528 100.000 1.00 96.50 85 ALA A N 1
ATOM 692 C CA . ALA A 1 85 ? -48.023 -4.342 98.809 1.00 96.50 85 ALA A CA 1
ATOM 693 C C . ALA A 1 85 ? -47.715 -3.011 98.105 1.00 96.50 85 ALA A C 1
ATOM 695 O O . ALA A 1 85 ? -47.529 -3.010 96.889 1.00 96.50 85 ALA A O 1
ATOM 696 N N . ASP A 1 86 ? -47.561 -1.919 98.859 1.00 96.75 86 ASP A N 1
ATOM 697 C CA . ASP A 1 86 ? -47.148 -0.615 98.327 1.00 96.75 86 ASP A CA 1
ATOM 698 C C . ASP A 1 86 ? -45.761 -0.702 97.667 1.00 96.75 86 ASP A C 1
ATOM 700 O O . ASP A 1 86 ? -45.558 -0.213 96.554 1.00 96.75 86 ASP A O 1
ATOM 704 N N . GLY A 1 87 ? -44.807 -1.392 98.305 1.00 97.06 87 GLY A N 1
ATOM 705 C CA . GLY A 1 87 ? -43.475 -1.622 97.737 1.00 97.06 87 GLY A CA 1
ATOM 706 C C . GLY A 1 87 ? -43.497 -2.449 96.443 1.00 97.06 87 GLY A C 1
ATOM 707 O O . GLY A 1 87 ? -42.788 -2.127 95.483 1.00 97.06 87 GLY A O 1
ATOM 708 N N . ILE A 1 88 ? -44.341 -3.486 96.383 1.00 97.94 88 ILE A N 1
ATOM 709 C CA . ILE A 1 88 ? -44.565 -4.276 95.163 1.00 97.94 88 ILE A CA 1
ATOM 710 C C . ILE A 1 88 ? -45.180 -3.397 94.074 1.00 97.94 88 ILE A C 1
ATOM 712 O O . ILE A 1 88 ? -44.731 -3.458 92.934 1.00 97.94 88 ILE A O 1
ATOM 716 N N . GLN A 1 89 ? -46.160 -2.555 94.408 1.00 97.38 89 GLN A N 1
ATOM 717 C CA . GLN A 1 89 ? -46.806 -1.667 93.446 1.00 97.38 89 GLN A CA 1
ATOM 718 C C . GLN A 1 89 ? -45.807 -0.693 92.813 1.00 97.38 89 GLN A C 1
ATOM 720 O O . GLN A 1 89 ? -45.787 -0.569 91.590 1.00 97.38 89 GLN A O 1
ATOM 725 N N . VAL A 1 90 ? -44.949 -0.055 93.616 1.00 97.25 90 VAL A N 1
ATOM 726 C CA . VAL A 1 90 ? -43.883 0.825 93.104 1.00 97.25 90 VAL A CA 1
ATOM 727 C C . VAL A 1 90 ? -42.925 0.051 92.195 1.00 97.25 90 VAL A C 1
ATOM 729 O O . VAL A 1 90 ? -42.585 0.522 91.114 1.00 97.25 90 VAL A O 1
ATOM 732 N N . THR A 1 91 ? -42.527 -1.162 92.591 1.00 98.12 91 THR A N 1
ATOM 733 C CA . THR A 1 91 ? -41.641 -2.009 91.773 1.00 98.12 91 THR A CA 1
ATOM 734 C C . THR A 1 91 ? -42.284 -2.380 90.435 1.00 98.12 91 THR A C 1
ATOM 736 O O . THR A 1 91 ? -41.635 -2.294 89.397 1.00 98.12 91 THR A O 1
ATOM 739 N N . VAL A 1 92 ? -43.565 -2.760 90.440 1.00 97.94 92 VAL A N 1
ATOM 740 C CA . VAL A 1 92 ? -44.322 -3.110 89.229 1.00 97.94 92 VAL A CA 1
ATOM 741 C C . VAL A 1 92 ? -44.486 -1.900 88.312 1.00 97.94 92 VAL A C 1
ATOM 743 O O . VAL A 1 92 ? -44.352 -2.043 87.101 1.00 97.94 92 VAL A O 1
ATOM 746 N N . GLN A 1 93 ? -44.732 -0.712 88.870 1.00 97.25 93 GLN A N 1
ATOM 747 C CA . GLN A 1 93 ? -44.789 0.529 88.095 1.00 97.25 93 GLN A CA 1
ATOM 748 C C . GLN A 1 93 ? -43.446 0.830 87.421 1.00 97.25 93 GLN A C 1
ATOM 750 O O . GLN A 1 93 ? -43.427 1.060 86.216 1.00 97.25 93 GLN A O 1
ATOM 755 N N . GLY A 1 94 ? -42.330 0.727 88.152 1.00 98.00 94 GLY A N 1
ATOM 756 C CA . GLY A 1 94 ? -40.994 0.906 87.572 1.00 98.00 94 GLY A CA 1
ATOM 757 C C . GLY A 1 94 ? -40.691 -0.107 86.463 1.00 98.00 94 GLY A C 1
ATOM 758 O O . GLY A 1 94 ? -40.259 0.269 85.381 1.00 98.00 94 GLY A O 1
ATOM 759 N N . GLN A 1 95 ? -41.018 -1.386 86.672 1.00 98.06 95 GLN A N 1
ATOM 760 C CA . GLN A 1 95 ? -40.874 -2.408 85.628 1.00 98.06 95 GLN A CA 1
ATOM 761 C C . GLN A 1 95 ? -41.753 -2.131 84.403 1.00 98.06 95 GLN A C 1
ATOM 763 O O . GLN A 1 95 ? -41.367 -2.455 83.283 1.00 98.06 95 GLN A O 1
ATOM 768 N N . GLN A 1 96 ? -42.942 -1.557 84.595 1.00 98.00 96 GLN A N 1
ATOM 769 C CA . GLN A 1 96 ? -43.825 -1.193 83.493 1.00 98.00 96 GLN A CA 1
ATOM 770 C C . GLN A 1 96 ? -43.244 -0.041 82.662 1.00 98.00 96 GLN A C 1
ATOM 772 O O . GLN A 1 96 ? -43.379 -0.072 81.440 1.00 98.00 96 GLN A O 1
ATOM 777 N N . GLU A 1 97 ? -42.586 0.930 83.298 1.00 97.75 97 GLU A N 1
ATOM 778 C CA . GLU A 1 97 ? -41.844 1.998 82.613 1.00 97.75 97 GLU A CA 1
ATOM 779 C C . GLU A 1 97 ? -40.638 1.431 81.847 1.00 97.75 97 GLU A C 1
ATOM 781 O O . GLU A 1 97 ? -40.532 1.652 80.641 1.00 97.75 97 GLU A O 1
ATOM 786 N N . ASP A 1 98 ? -39.813 0.589 82.482 1.00 98.38 98 ASP A N 1
ATOM 787 C CA . ASP A 1 98 ? -38.669 -0.067 81.826 1.00 98.38 98 ASP A CA 1
ATOM 788 C C . ASP A 1 98 ? -39.101 -0.885 80.593 1.00 98.38 98 ASP A C 1
ATOM 790 O O . ASP A 1 98 ? -38.440 -0.875 79.552 1.00 98.38 98 ASP A O 1
ATOM 794 N N . ILE A 1 99 ? -40.229 -1.601 80.686 1.00 98.44 99 ILE A N 1
ATOM 795 C CA . ILE A 1 99 ? -40.786 -2.373 79.566 1.00 98.44 99 ILE A CA 1
ATOM 796 C C . ILE A 1 99 ? -41.222 -1.449 78.426 1.00 98.44 99 ILE A C 1
ATOM 798 O O . ILE A 1 99 ? -40.997 -1.793 77.266 1.00 98.44 99 ILE A O 1
ATOM 802 N N . GLN A 1 100 ? -41.824 -0.297 78.725 1.00 98.00 100 GLN A N 1
ATOM 803 C CA . GLN A 1 100 ? -42.223 0.672 77.700 1.00 98.00 100 GLN A CA 1
ATOM 804 C C . GLN A 1 100 ? -41.006 1.260 76.979 1.00 98.00 100 GLN A C 1
ATOM 806 O O . GLN A 1 100 ? -41.006 1.346 75.749 1.00 98.00 100 GLN A O 1
ATOM 811 N N . ASP A 1 101 ? -39.948 1.592 77.717 1.00 98.12 101 ASP A N 1
ATOM 812 C CA . ASP A 1 101 ? -38.701 2.094 77.135 1.00 98.12 101 ASP A CA 1
ATOM 813 C C . ASP A 1 101 ? -38.012 1.031 76.268 1.00 98.12 101 ASP A C 1
ATOM 815 O O . ASP A 1 101 ? -37.558 1.324 75.157 1.00 98.12 101 ASP A O 1
ATOM 819 N N . LEU A 1 102 ? -37.993 -0.228 76.719 1.00 98.38 102 LEU A N 1
ATOM 820 C CA . LEU A 1 102 ? -37.487 -1.350 75.925 1.00 98.38 102 LEU A CA 1
ATOM 821 C C . LEU A 1 102 ? -38.310 -1.575 74.653 1.00 98.38 102 LEU A C 1
ATOM 823 O O . LEU 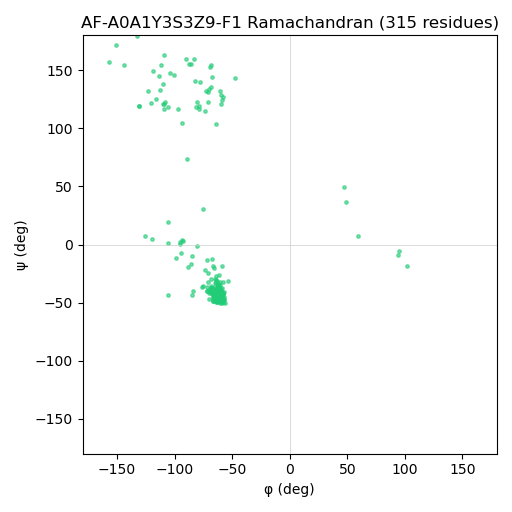A 1 102 ? -37.731 -1.805 73.592 1.00 98.38 102 LEU A O 1
ATOM 827 N N . GLN A 1 103 ? -39.640 -1.495 74.734 1.00 98.31 103 GLN A N 1
ATOM 828 C CA . GLN A 1 103 ? -40.522 -1.616 73.569 1.00 98.31 103 GLN A CA 1
ATOM 829 C C . GLN A 1 103 ? -40.218 -0.533 72.536 1.00 98.31 103 GLN A C 1
ATOM 831 O O . GLN A 1 103 ? -40.027 -0.849 71.363 1.00 98.31 103 GLN A O 1
ATOM 836 N N . LYS A 1 104 ? -40.078 0.716 72.984 1.00 98.06 104 LYS A N 1
ATOM 837 C CA . LYS A 1 104 ? -39.713 1.832 72.114 1.00 98.06 104 LYS A CA 1
ATOM 838 C C . LYS A 1 104 ? -38.340 1.636 71.467 1.00 98.06 104 LYS A C 1
ATOM 840 O O . LYS A 1 104 ? -38.202 1.806 70.261 1.00 98.06 104 LYS A O 1
ATOM 845 N N . GLY A 1 105 ? -37.339 1.214 72.240 1.00 98.38 105 GLY A N 1
ATOM 846 C CA . GLY A 1 105 ? -36.006 0.933 71.703 1.00 98.38 105 GLY A CA 1
ATOM 847 C C . GLY A 1 105 ? -36.002 -0.190 70.659 1.00 98.38 105 GLY A C 1
ATOM 848 O O . GLY A 1 105 ? -35.261 -0.121 69.679 1.00 98.38 105 GLY A O 1
ATOM 849 N N . VAL A 1 106 ? -36.844 -1.213 70.837 1.00 98.44 106 VAL A N 1
ATOM 850 C CA . VAL A 1 106 ? -37.025 -2.288 69.849 1.00 98.44 106 VAL A CA 1
ATOM 851 C C . VAL A 1 106 ? -37.704 -1.767 68.581 1.00 98.44 106 VAL A C 1
ATOM 853 O O . VAL A 1 106 ? -37.274 -2.122 67.486 1.00 98.44 106 VAL A O 1
ATOM 856 N N . GLU A 1 107 ? -38.726 -0.919 68.699 1.00 98.31 107 GLU A N 1
ATOM 857 C CA . GLU A 1 107 ? -39.391 -0.295 67.546 1.00 98.31 107 GLU A CA 1
ATOM 858 C C . GLU A 1 107 ? -38.418 0.565 66.725 1.00 98.31 107 GLU A C 1
ATOM 860 O O . GLU A 1 107 ? -38.342 0.403 65.504 1.00 98.31 107 GLU A O 1
ATOM 865 N N . ASP A 1 108 ? -37.599 1.385 67.389 1.00 98.38 108 ASP A N 1
ATOM 866 C CA . ASP A 1 108 ? -36.564 2.195 66.735 1.00 98.38 108 ASP A CA 1
ATOM 867 C C . ASP A 1 108 ? -35.534 1.305 66.006 1.00 98.38 108 ASP A C 1
ATOM 869 O O . ASP A 1 108 ? -35.154 1.572 64.863 1.00 98.38 108 ASP A O 1
ATOM 873 N N . GLN A 1 109 ? -35.106 0.196 66.623 1.00 98.50 109 GLN A N 1
ATOM 874 C CA . GLN A 1 109 ? -34.196 -0.764 65.982 1.00 98.50 109 GLN A CA 1
ATOM 875 C C . GLN A 1 109 ? -34.829 -1.466 64.776 1.00 98.50 109 GLN A C 1
ATOM 877 O O . GLN A 1 109 ? -34.147 -1.681 63.772 1.00 98.50 109 GLN A O 1
ATOM 882 N N . ILE A 1 110 ? -36.118 -1.812 64.844 1.00 98.44 110 ILE A N 1
ATOM 883 C CA . ILE A 1 110 ? -36.853 -2.390 63.711 1.00 98.44 110 ILE A CA 1
ATOM 884 C C . ILE A 1 110 ? -36.860 -1.412 62.535 1.00 98.44 110 ILE A C 1
ATOM 886 O O . ILE A 1 110 ? -36.626 -1.834 61.401 1.00 98.44 110 ILE A O 1
ATOM 890 N N . GLN A 1 111 ? -37.069 -0.119 62.792 1.00 98.06 111 GLN A N 1
ATOM 891 C CA . GLN A 1 111 ? -37.038 0.903 61.749 1.00 98.06 111 GLN A CA 1
ATOM 892 C C . GLN A 1 111 ? -35.654 1.000 61.088 1.00 98.06 111 GLN A C 1
ATOM 894 O O . GLN A 1 111 ? -35.554 0.942 59.863 1.00 98.06 111 GLN A O 1
ATOM 899 N N . VAL A 1 112 ? -34.578 1.039 61.881 1.00 98.50 112 VAL A N 1
ATOM 900 C CA . VAL A 1 112 ? -33.200 1.047 61.352 1.00 98.50 112 VAL A CA 1
ATOM 901 C C . VAL A 1 112 ? -32.913 -0.201 60.509 1.00 98.50 112 VAL A C 1
ATOM 903 O O . VAL A 1 112 ? -32.296 -0.107 59.449 1.00 98.50 112 VAL A O 1
ATOM 906 N N . ILE A 1 113 ? -33.374 -1.380 60.938 1.00 98.56 113 ILE A N 1
ATOM 907 C CA . ILE A 1 113 ? -33.202 -2.624 60.172 1.00 98.56 113 ILE A CA 1
ATOM 908 C C . ILE A 1 113 ? -33.913 -2.536 58.817 1.00 98.56 113 ILE A C 1
ATOM 910 O O . ILE A 1 113 ? -33.339 -2.950 57.809 1.00 98.56 113 ILE A O 1
ATOM 914 N N . GLN A 1 114 ? -35.127 -1.983 58.772 1.00 98.50 114 GLN A N 1
ATOM 915 C CA . GLN A 1 114 ? -35.866 -1.798 57.521 1.00 98.50 114 GLN A CA 1
ATOM 916 C C . GLN A 1 114 ? -35.132 -0.849 56.566 1.00 98.50 114 GLN A C 1
ATOM 918 O O . GLN A 1 114 ? -35.020 -1.146 55.377 1.00 98.50 114 GLN A O 1
ATOM 923 N N . GLU A 1 115 ? -34.573 0.250 57.074 1.00 98.50 115 GLU A N 1
ATOM 924 C CA . GLU A 1 115 ? -33.776 1.188 56.273 1.00 98.50 115 GLU A CA 1
ATOM 925 C C . GLU A 1 115 ? -32.513 0.527 55.700 1.00 98.50 115 GLU A C 1
ATOM 927 O O . GLU A 1 115 ? -32.217 0.666 54.511 1.00 98.50 115 GLU A O 1
ATOM 932 N N . VAL A 1 116 ? -31.797 -0.261 56.510 1.00 98.56 116 VAL A N 1
ATOM 933 C CA . VAL A 1 116 ? -30.617 -1.013 56.053 1.00 98.56 116 VAL A CA 1
ATOM 934 C C . VAL A 1 116 ? -30.992 -2.044 54.987 1.00 98.56 116 VAL A C 1
ATOM 936 O O . VAL A 1 116 ? -30.270 -2.189 54.004 1.00 98.56 116 VAL A O 1
ATOM 939 N N . GLN A 1 117 ? -32.120 -2.743 55.137 1.00 98.62 117 GLN A N 1
ATOM 940 C CA . GLN A 1 117 ? -32.593 -3.707 54.137 1.00 98.62 117 GLN A CA 1
ATOM 941 C C . GLN A 1 117 ? -32.876 -3.048 52.784 1.00 98.62 117 GLN A C 1
ATOM 943 O O . GLN A 1 117 ? -32.518 -3.611 51.748 1.00 98.62 117 GLN A O 1
ATOM 948 N N . VAL A 1 118 ? -33.474 -1.853 52.787 1.00 98.50 118 VAL A N 1
ATOM 949 C CA . VAL A 1 118 ? -33.697 -1.068 51.564 1.00 98.50 118 VAL A CA 1
ATOM 950 C C . VAL A 1 118 ? -32.361 -0.689 50.924 1.00 98.50 118 VAL A C 1
ATOM 952 O O . VAL A 1 118 ? -32.156 -0.965 49.744 1.00 98.50 118 VAL A O 1
ATOM 955 N N . ALA A 1 119 ? -31.423 -0.144 51.705 1.00 98.50 119 ALA A N 1
ATOM 956 C CA . ALA A 1 119 ? -30.109 0.261 51.205 1.00 98.50 119 ALA A CA 1
ATOM 957 C C . ALA A 1 119 ? -29.303 -0.915 50.617 1.00 98.50 119 ALA A C 1
ATOM 959 O O . ALA A 1 119 ? -28.651 -0.766 49.585 1.00 98.50 119 ALA A O 1
ATOM 960 N N . VAL A 1 120 ? -29.368 -2.098 51.237 1.00 98.62 120 VAL A N 1
ATOM 961 C CA . VAL A 1 120 ? -28.734 -3.319 50.709 1.00 98.62 120 VAL A CA 1
ATOM 962 C C . VAL A 1 120 ? -29.366 -3.731 49.378 1.00 98.62 120 VAL A C 1
ATOM 964 O O . VAL A 1 120 ? -28.643 -4.046 48.437 1.00 98.62 120 VAL A O 1
ATOM 967 N N . GLY A 1 121 ? -30.695 -3.662 49.256 1.00 98.38 121 GLY A N 1
ATOM 968 C CA . GLY A 1 121 ? -31.380 -3.942 47.992 1.00 98.38 121 GLY A CA 1
ATOM 969 C C . GLY A 1 121 ? -30.983 -2.978 46.867 1.00 98.38 121 GLY A C 1
ATOM 970 O O . GLY A 1 121 ? -30.783 -3.403 45.729 1.00 98.38 121 GLY A O 1
ATOM 971 N N . GLU A 1 122 ? -30.815 -1.690 47.177 1.00 98.56 122 GLU A N 1
ATOM 972 C CA . GLU A 1 122 ? -30.304 -0.699 46.220 1.00 98.56 122 GLU A CA 1
ATOM 973 C C . GLU A 1 122 ? -28.861 -1.012 45.793 1.00 98.56 122 GLU A C 1
ATOM 975 O O . GLU A 1 122 ? -28.543 -0.950 44.603 1.00 98.56 122 GLU A O 1
ATOM 980 N N . GLN A 1 123 ? -27.997 -1.400 46.737 1.00 98.56 123 GLN A N 1
ATOM 981 C CA . GLN A 1 123 ? -26.619 -1.809 46.445 1.00 98.56 123 GLN A CA 1
ATOM 982 C C . GLN A 1 123 ? -26.556 -3.064 45.566 1.00 98.56 123 GLN A C 1
ATOM 984 O O . GLN A 1 123 ? -25.768 -3.089 44.621 1.00 98.56 123 GLN A O 1
ATOM 989 N N . ASP A 1 124 ? -27.401 -4.067 45.811 1.00 98.50 124 ASP A N 1
ATOM 990 C CA . ASP A 1 124 ? -27.498 -5.269 44.969 1.00 98.50 124 ASP A CA 1
ATOM 991 C C . ASP A 1 124 ? -27.906 -4.923 43.526 1.00 98.50 124 ASP A C 1
ATOM 993 O O . ASP A 1 124 ? -27.354 -5.470 42.561 1.00 98.50 124 ASP A O 1
ATOM 997 N N . GLY A 1 125 ? -28.825 -3.965 43.362 1.00 98.31 125 GLY A N 1
ATOM 998 C CA . GLY A 1 125 ? -29.185 -3.409 42.056 1.00 98.31 125 GLY A CA 1
ATOM 999 C C . GLY A 1 125 ? -27.987 -2.759 41.358 1.00 98.31 125 GLY A C 1
ATOM 1000 O O . GLY A 1 125 ? -27.657 -3.121 40.228 1.00 98.31 125 GLY A O 1
ATOM 1001 N N . MET A 1 126 ? -27.266 -1.876 42.057 1.00 98.69 126 MET A N 1
ATOM 1002 C CA . MET A 1 126 ? -26.061 -1.232 41.516 1.00 98.69 126 MET A CA 1
ATOM 1003 C C . MET A 1 126 ? -24.973 -2.246 41.139 1.00 98.69 126 MET A C 1
ATOM 1005 O O . MET A 1 126 ? -24.318 -2.099 40.107 1.00 98.69 126 MET A O 1
ATOM 1009 N N . ILE A 1 127 ? -24.773 -3.290 41.949 1.00 98.69 127 ILE A N 1
ATOM 1010 C CA . ILE A 1 127 ? -23.814 -4.366 41.661 1.00 98.69 127 ILE A CA 1
ATOM 1011 C C . ILE A 1 127 ? -24.203 -5.095 40.373 1.00 98.69 127 ILE A C 1
ATOM 1013 O O . ILE A 1 127 ? -23.337 -5.349 39.533 1.00 98.69 127 ILE A O 1
ATOM 1017 N N . THR A 1 128 ? -25.490 -5.388 40.191 1.00 98.62 128 THR A N 1
ATOM 1018 C CA . THR A 1 128 ? -26.008 -6.038 38.979 1.00 98.62 128 THR A CA 1
ATOM 1019 C C . THR A 1 128 ? -25.741 -5.184 37.733 1.00 98.62 128 THR A C 1
ATOM 1021 O O . THR A 1 128 ? -25.240 -5.690 36.725 1.00 98.62 128 THR A O 1
ATOM 1024 N N . ASP A 1 129 ? -25.978 -3.873 37.814 1.00 98.75 129 ASP A N 1
ATOM 1025 C CA . ASP A 1 129 ? -25.725 -2.939 36.710 1.00 98.75 129 ASP A CA 1
ATOM 1026 C C . ASP A 1 129 ? -24.228 -2.823 36.371 1.00 98.75 129 ASP A C 1
ATOM 1028 O O . ASP A 1 129 ? -23.832 -2.818 35.196 1.00 98.75 129 ASP A O 1
ATOM 1032 N N . ILE A 1 130 ? -23.366 -2.785 37.394 1.00 98.75 130 ILE A N 1
ATOM 1033 C CA . ILE A 1 130 ? -21.907 -2.780 37.222 1.00 98.75 130 ILE A CA 1
ATOM 1034 C C . ILE A 1 130 ? -21.449 -4.074 36.543 1.00 98.75 130 ILE A C 1
ATOM 1036 O O . ILE A 1 130 ? -20.663 -4.018 35.597 1.00 98.75 130 ILE A O 1
ATOM 1040 N N . GLN A 1 131 ? -21.955 -5.235 36.967 1.00 98.75 131 GLN A N 1
ATOM 1041 C CA . GLN A 1 131 ? -21.631 -6.524 36.348 1.00 98.75 131 GLN A CA 1
ATOM 1042 C C . GLN A 1 131 ? -22.037 -6.568 34.869 1.00 98.75 131 GLN A C 1
ATOM 1044 O O . GLN A 1 131 ? -21.261 -7.041 34.029 1.00 98.75 131 GLN A O 1
ATOM 1049 N N . GLY A 1 132 ? -23.212 -6.029 34.531 1.00 98.62 132 GLY A N 1
ATOM 1050 C CA . GLY A 1 132 ? -23.657 -5.882 33.145 1.00 98.62 132 GLY A CA 1
ATOM 1051 C C . GLY A 1 132 ? -22.710 -5.004 32.323 1.00 98.62 132 GLY A C 1
ATOM 1052 O O . GLY A 1 132 ? -22.271 -5.397 31.240 1.00 98.62 132 GLY A O 1
ATOM 1053 N N . THR A 1 133 ? -22.319 -3.853 32.874 1.00 98.81 133 THR A N 1
ATOM 1054 C CA . THR A 1 133 ? -21.389 -2.913 32.226 1.00 98.81 133 THR A CA 1
ATOM 1055 C C . THR A 1 133 ? -20.009 -3.533 32.003 1.00 98.81 133 THR A C 1
ATOM 1057 O O . THR A 1 133 ? -19.469 -3.452 30.899 1.00 98.81 133 THR A O 1
ATOM 1060 N N . VAL A 1 134 ? -19.451 -4.206 33.014 1.00 98.81 134 VAL A N 1
ATOM 1061 C CA . VAL A 1 134 ? -18.150 -4.893 32.924 1.00 98.81 134 VAL A CA 1
ATOM 1062 C C . VAL A 1 134 ? -18.186 -5.996 31.867 1.00 98.81 134 VAL A C 1
ATOM 1064 O O . VAL A 1 134 ? -17.254 -6.125 31.075 1.00 98.81 134 VAL A O 1
ATOM 1067 N N . THR A 1 135 ? -19.279 -6.759 31.799 1.00 98.75 135 THR A N 1
ATOM 1068 C CA . THR A 1 135 ? -19.452 -7.809 30.785 1.00 98.75 135 THR A CA 1
ATOM 1069 C C . THR A 1 135 ? -19.483 -7.221 29.373 1.00 98.75 135 THR A C 1
ATOM 1071 O O . THR A 1 135 ? -18.799 -7.722 28.479 1.00 98.75 135 THR A O 1
ATOM 1074 N N . ALA A 1 136 ? -20.221 -6.126 29.168 1.00 98.69 136 ALA A N 1
ATOM 1075 C CA . ALA A 1 136 ? -20.272 -5.437 27.880 1.00 98.69 136 ALA A CA 1
ATOM 1076 C C . ALA A 1 136 ? -18.899 -4.871 27.472 1.00 98.69 136 ALA A C 1
ATOM 1078 O O . ALA A 1 136 ? -18.484 -5.010 26.320 1.00 98.69 136 ALA A O 1
ATOM 1079 N N . GLN A 1 137 ? -18.155 -4.288 28.417 1.00 98.75 137 GLN A N 1
ATOM 1080 C CA . GLN A 1 137 ? -16.795 -3.801 28.172 1.00 98.75 137 GLN A CA 1
ATOM 1081 C C . GLN A 1 137 ? -15.830 -4.937 27.814 1.00 98.75 137 GLN A C 1
ATOM 1083 O O . GLN A 1 137 ? -15.030 -4.786 26.892 1.00 98.75 137 GLN A O 1
ATOM 1088 N N . ALA A 1 138 ? -15.928 -6.095 28.474 1.00 98.62 138 ALA A N 1
ATOM 1089 C CA . ALA A 1 138 ? -15.123 -7.269 28.137 1.00 98.62 138 ALA A CA 1
ATOM 1090 C C . ALA A 1 138 ? -15.364 -7.740 26.692 1.00 98.62 138 ALA A C 1
ATOM 1092 O O . ALA A 1 138 ? -14.412 -8.041 25.971 1.00 98.62 138 ALA A O 1
ATOM 1093 N N . GLN A 1 139 ? -16.619 -7.729 26.234 1.00 98.62 139 GLN A N 1
ATOM 1094 C CA . GLN A 1 139 ? -16.964 -8.052 24.845 1.00 98.62 139 GLN A CA 1
ATOM 1095 C C . GLN A 1 139 ? -16.401 -7.025 23.852 1.00 98.62 139 GLN A C 1
ATOM 1097 O O . GLN A 1 139 ? -15.857 -7.405 22.815 1.00 98.62 139 GLN A O 1
ATOM 1102 N N . GLN A 1 140 ? -16.480 -5.728 24.170 1.00 98.75 140 GLN A N 1
ATOM 1103 C CA . GLN A 1 140 ? -15.895 -4.673 23.334 1.00 98.75 140 GLN A CA 1
ATOM 1104 C C . GLN A 1 140 ? -14.370 -4.803 23.224 1.00 98.75 140 GLN A C 1
ATOM 1106 O O . GLN A 1 140 ? -13.827 -4.666 22.128 1.00 98.75 140 GLN A O 1
ATOM 1111 N N . MET A 1 141 ? -13.679 -5.110 24.326 1.00 98.69 141 MET A N 1
ATOM 1112 C CA . MET A 1 141 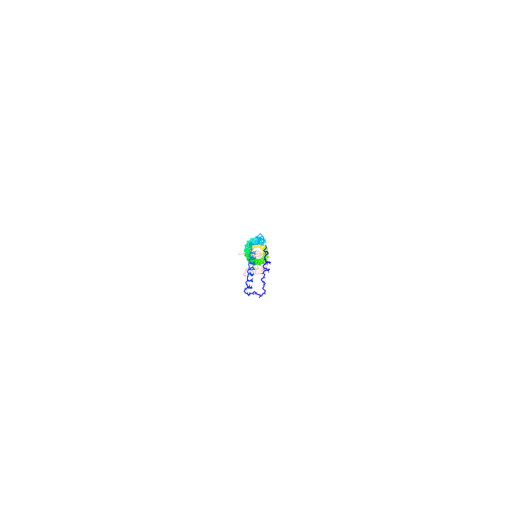? -12.231 -5.342 24.314 1.00 98.69 141 MET A CA 1
ATOM 1113 C C . MET A 1 141 ? -11.849 -6.534 23.434 1.00 98.69 141 MET A C 1
ATOM 1115 O O . MET A 1 141 ? -10.927 -6.414 22.632 1.00 98.69 141 MET A O 1
ATOM 1119 N N . ALA A 1 142 ? -12.593 -7.641 23.508 1.00 98.62 142 ALA A N 1
ATOM 1120 C CA . ALA A 1 142 ? -12.361 -8.795 22.639 1.00 98.62 142 ALA A CA 1
ATOM 1121 C C . ALA A 1 142 ? -12.522 -8.437 21.147 1.00 98.62 142 ALA A C 1
ATOM 1123 O O . ALA A 1 142 ? -11.732 -8.863 20.305 1.00 98.62 142 ALA A O 1
ATOM 1124 N N . GLN A 1 143 ? -13.505 -7.598 20.805 1.00 98.62 143 GLN A N 1
ATOM 1125 C CA . GLN A 1 143 ? -13.694 -7.138 19.426 1.00 98.62 143 GLN A CA 1
ATOM 1126 C C . GLN A 1 143 ? -12.564 -6.208 18.951 1.00 98.62 143 GLN A C 1
ATOM 1128 O O . GLN A 1 143 ? -12.141 -6.280 17.790 1.00 98.62 143 GLN A O 1
ATOM 1133 N N . LEU A 1 144 ? -12.062 -5.339 19.832 1.00 98.81 144 LEU A N 1
ATOM 1134 C CA . LEU A 1 144 ? -10.899 -4.495 19.548 1.00 98.81 144 LEU A CA 1
ATOM 1135 C C . LEU A 1 144 ? -9.638 -5.337 19.333 1.00 98.81 144 LEU A C 1
ATOM 1137 O O . LEU A 1 144 ? -8.874 -5.050 18.414 1.00 98.81 144 LEU A O 1
ATOM 1141 N N . GLU A 1 145 ? -9.453 -6.401 20.114 1.00 98.75 145 GLU A N 1
ATOM 1142 C CA . GLU A 1 145 ? -8.332 -7.328 19.962 1.00 98.75 145 GLU A CA 1
ATOM 1143 C C . GLU A 1 145 ? -8.355 -8.031 18.597 1.00 98.75 145 GLU A C 1
ATOM 1145 O O . GLU A 1 145 ? -7.352 -8.023 17.883 1.00 98.75 145 GLU A O 1
ATOM 1150 N N . LEU A 1 146 ? -9.515 -8.543 18.170 1.00 98.69 146 LEU A N 1
ATOM 1151 C CA . LEU A 1 146 ? -9.682 -9.126 16.831 1.00 98.69 146 LEU A CA 1
ATOM 1152 C C . LEU A 1 146 ? -9.388 -8.113 15.717 1.00 98.69 146 LEU A C 1
ATOM 1154 O O . LEU A 1 146 ? -8.743 -8.439 14.719 1.00 98.69 146 LEU A O 1
ATOM 1158 N N . THR A 1 147 ? -9.830 -6.866 15.894 1.00 98.75 147 THR A N 1
ATOM 1159 C CA . THR A 1 147 ? -9.570 -5.787 14.930 1.00 98.75 147 THR A CA 1
ATOM 1160 C C . THR A 1 147 ? -8.073 -5.481 14.838 1.00 98.75 147 THR A C 1
ATOM 1162 O O . THR A 1 147 ? -7.536 -5.354 13.738 1.00 98.75 147 THR A O 1
ATOM 1165 N N . ALA A 1 148 ? -7.378 -5.416 15.976 1.00 98.62 148 ALA A N 1
ATOM 1166 C CA . ALA A 1 148 ? -5.937 -5.192 16.029 1.00 98.62 148 ALA A CA 1
ATOM 1167 C C . ALA A 1 148 ? -5.149 -6.339 15.372 1.00 98.62 148 ALA A C 1
ATOM 1169 O O . ALA A 1 148 ? -4.208 -6.081 14.620 1.00 98.62 148 ALA A O 1
ATOM 1170 N N . GLN A 1 149 ? -5.563 -7.592 15.587 1.00 98.69 149 GLN A N 1
ATOM 1171 C CA . GLN A 1 149 ? -4.972 -8.758 14.921 1.00 98.69 149 GLN A CA 1
ATOM 1172 C C . GLN A 1 149 ? -5.145 -8.687 13.395 1.00 98.69 149 GLN A C 1
ATOM 1174 O O . GLN A 1 149 ? -4.183 -8.897 12.657 1.00 98.69 149 GLN A O 1
ATOM 1179 N N . GLY A 1 150 ? -6.338 -8.319 12.911 1.00 98.69 150 GLY A N 1
ATOM 1180 C CA . GLY A 1 150 ? -6.599 -8.141 11.477 1.00 98.69 150 GLY A CA 1
ATOM 1181 C C . GLY A 1 150 ? -5.765 -7.022 10.840 1.00 98.69 150 GLY A C 1
ATOM 1182 O O . GLY A 1 150 ? -5.212 -7.195 9.751 1.00 98.69 150 GLY A O 1
ATOM 1183 N N . LEU A 1 151 ? -5.614 -5.891 11.538 1.00 98.81 151 LEU A N 1
ATOM 1184 C CA . LEU A 1 151 ? -4.736 -4.803 11.098 1.00 98.81 151 LEU A CA 1
ATOM 1185 C C . LEU A 1 151 ? -3.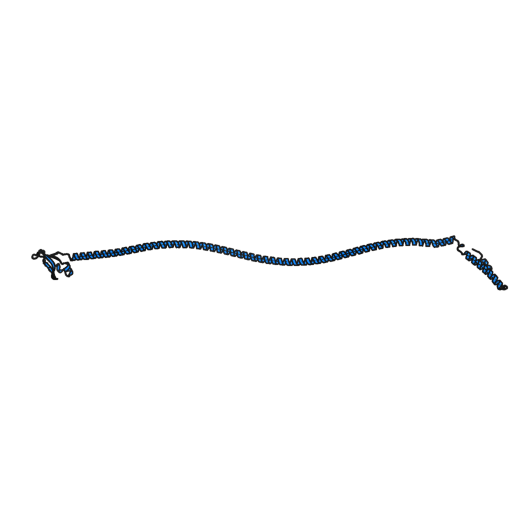268 -5.243 11.057 1.00 98.81 151 LEU A C 1
ATOM 1187 O O . LEU A 1 151 ? -2.580 -4.947 10.084 1.00 98.81 151 LEU A O 1
ATOM 1191 N N . SER A 1 152 ? -2.798 -5.991 12.058 1.00 98.75 152 SER A N 1
ATOM 1192 C CA . SER A 1 152 ? -1.424 -6.508 12.083 1.00 98.75 152 SER A CA 1
ATOM 1193 C C . SER A 1 152 ? -1.136 -7.446 10.907 1.00 98.75 152 SER A C 1
ATOM 1195 O O . SER A 1 152 ? -0.100 -7.305 10.261 1.00 98.75 152 SER A O 1
ATOM 1197 N N . ALA A 1 153 ? -2.072 -8.337 10.567 1.00 98.56 153 ALA A N 1
ATOM 1198 C CA . ALA A 1 153 ? -1.946 -9.203 9.394 1.00 98.56 153 ALA A CA 1
ATOM 1199 C C . ALA A 1 153 ? -1.885 -8.398 8.083 1.00 98.56 153 ALA A C 1
ATOM 1201 O O . ALA A 1 153 ? -1.055 -8.676 7.220 1.00 98.56 153 ALA A O 1
ATOM 1202 N N . THR A 1 154 ? -2.718 -7.358 7.959 1.00 98.75 154 THR A N 1
ATOM 1203 C CA . THR A 1 154 ? -2.717 -6.468 6.784 1.00 98.75 154 THR A CA 1
ATOM 1204 C C . THR A 1 154 ? -1.387 -5.722 6.644 1.00 98.75 154 THR A C 1
ATOM 1206 O O . THR A 1 154 ? -0.862 -5.603 5.539 1.00 98.75 154 THR A O 1
ATOM 1209 N N . ILE A 1 155 ? -0.818 -5.244 7.756 1.00 98.81 155 ILE A N 1
ATOM 1210 C CA . ILE A 1 155 ? 0.485 -4.564 7.771 1.00 98.81 155 ILE A CA 1
ATOM 1211 C C . ILE A 1 155 ? 1.595 -5.514 7.303 1.00 98.81 155 ILE A C 1
ATOM 1213 O O . ILE A 1 155 ? 2.368 -5.137 6.429 1.00 98.81 155 ILE A O 1
ATOM 1217 N N . GLN A 1 156 ? 1.630 -6.757 7.793 1.00 98.69 156 GLN A N 1
ATOM 1218 C CA . GLN A 1 156 ? 2.632 -7.747 7.365 1.00 98.69 156 GLN A CA 1
ATOM 1219 C C . GLN A 1 156 ? 2.544 -8.065 5.861 1.00 98.69 156 GLN A C 1
ATOM 1221 O O . GLN A 1 156 ? 3.566 -8.208 5.182 1.00 98.69 156 GLN A O 1
ATOM 1226 N N . GLU A 1 157 ? 1.328 -8.146 5.309 1.00 98.75 157 GLU A N 1
ATOM 1227 C CA . GLU A 1 157 ? 1.134 -8.324 3.865 1.00 98.75 157 GLU A CA 1
ATOM 1228 C C . GLU A 1 157 ? 1.674 -7.120 3.076 1.00 98.75 157 GLU A C 1
ATOM 1230 O O . GLU A 1 157 ? 2.335 -7.286 2.048 1.00 98.75 157 GLU A O 1
ATOM 1235 N N . GLN A 1 158 ? 1.417 -5.901 3.556 1.00 98.75 158 GLN A N 1
ATOM 1236 C CA . GLN A 1 158 ? 1.917 -4.679 2.927 1.00 98.75 158 GLN A CA 1
ATOM 1237 C C . GLN A 1 158 ? 3.443 -4.562 3.000 1.00 98.75 158 GLN A C 1
ATOM 1239 O O . GLN A 1 158 ? 4.054 -4.191 2.000 1.00 98.75 158 GLN A O 1
ATOM 1244 N N . GLU A 1 159 ? 4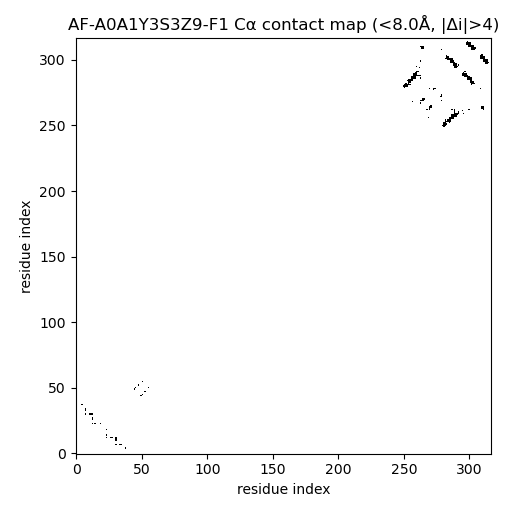.062 -4.917 4.128 1.00 98.81 159 GLU A N 1
ATOM 1245 C CA . GLU A 1 159 ? 5.523 -4.964 4.281 1.00 98.81 159 GLU A CA 1
ATOM 1246 C C . GLU A 1 159 ? 6.154 -5.920 3.264 1.00 98.81 159 GLU A C 1
ATOM 1248 O O . GLU A 1 159 ? 7.103 -5.551 2.575 1.00 98.81 159 GLU A O 1
ATOM 1253 N N . THR A 1 160 ? 5.565 -7.106 3.083 1.00 98.56 160 THR A N 1
ATOM 1254 C CA . THR A 1 160 ? 6.035 -8.086 2.092 1.00 98.56 160 THR A CA 1
ATOM 1255 C C . THR A 1 160 ? 5.976 -7.518 0.670 1.00 98.56 160 THR A C 1
ATOM 1257 O O . THR A 1 160 ? 6.963 -7.576 -0.064 1.00 98.56 160 THR A O 1
ATOM 1260 N N . LYS A 1 161 ? 4.849 -6.897 0.287 1.00 98.75 161 LYS A N 1
ATOM 1261 C CA . LYS A 1 161 ? 4.700 -6.259 -1.035 1.00 98.75 161 LYS A CA 1
ATOM 1262 C C . LYS A 1 161 ? 5.690 -5.114 -1.245 1.00 98.75 161 LYS A C 1
ATOM 1264 O O . LYS A 1 161 ? 6.183 -4.935 -2.355 1.00 98.75 161 LYS A O 1
ATOM 1269 N N . LEU A 1 162 ? 5.982 -4.329 -0.206 1.00 98.75 162 LEU A N 1
ATOM 1270 C CA . LEU A 1 162 ? 6.982 -3.263 -0.282 1.00 98.75 162 LEU A CA 1
ATOM 1271 C C . LEU A 1 162 ? 8.379 -3.828 -0.549 1.00 98.75 162 LEU A C 1
ATOM 1273 O O . LEU A 1 162 ? 9.053 -3.334 -1.447 1.00 98.75 162 LEU A O 1
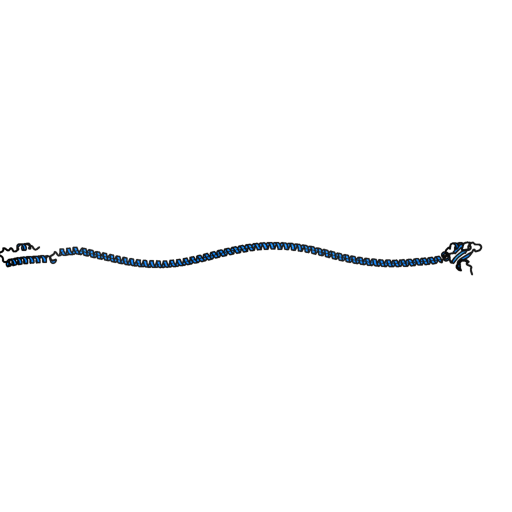ATOM 1277 N N . THR A 1 163 ? 8.774 -4.901 0.138 1.00 98.62 163 THR A N 1
ATOM 1278 C CA . THR A 1 163 ? 10.053 -5.579 -0.123 1.00 98.62 163 THR A CA 1
ATOM 1279 C C . THR A 1 163 ? 10.141 -6.123 -1.556 1.00 98.62 163 THR A C 1
ATOM 1281 O O . THR A 1 163 ? 11.180 -6.001 -2.205 1.00 98.62 163 THR A O 1
ATOM 1284 N N . GLU A 1 164 ? 9.054 -6.679 -2.099 1.00 98.69 164 GLU A N 1
ATOM 1285 C CA . GLU A 1 164 ? 9.003 -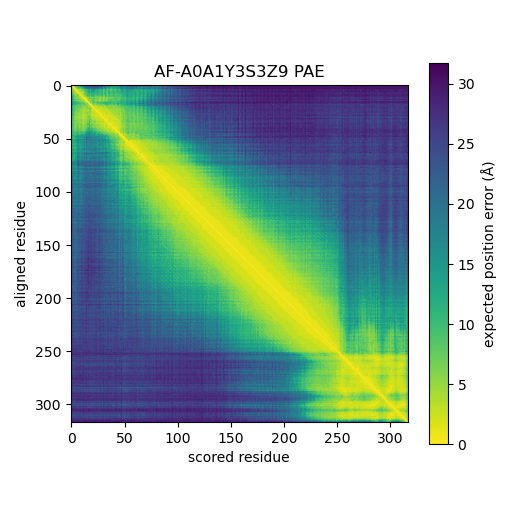7.124 -3.502 1.00 98.69 164 GLU A CA 1
ATOM 1286 C C . GLU A 1 164 ? 9.150 -5.955 -4.495 1.00 98.69 164 GLU A C 1
ATOM 1288 O O . GLU A 1 164 ? 9.867 -6.062 -5.500 1.00 98.69 164 GLU A O 1
ATOM 1293 N N . PHE A 1 165 ? 8.506 -4.817 -4.211 1.00 98.75 165 PHE A N 1
ATOM 1294 C CA . PHE A 1 165 ? 8.651 -3.603 -5.016 1.00 98.75 165 PHE A CA 1
ATOM 1295 C C . PHE A 1 165 ? 10.070 -3.039 -4.964 1.00 98.75 165 PHE A C 1
ATOM 1297 O O . PHE A 1 165 ? 10.609 -2.674 -6.010 1.00 98.75 165 PHE A O 1
ATOM 1304 N N . GLU A 1 166 ? 10.690 -3.000 -3.784 1.00 98.75 166 GLU A N 1
ATOM 1305 C CA . GLU A 1 166 ? 12.087 -2.594 -3.617 1.00 98.75 166 GLU A CA 1
ATOM 1306 C C . GLU A 1 166 ? 13.014 -3.478 -4.456 1.00 98.75 166 GLU A C 1
ATOM 1308 O O . GLU A 1 166 ? 13.817 -2.956 -5.230 1.00 98.75 166 GLU A O 1
ATOM 1313 N N . GLY A 1 167 ? 12.834 -4.803 -4.408 1.00 98.56 167 GLY A N 1
ATOM 1314 C CA . GLY A 1 167 ? 13.601 -5.736 -5.238 1.00 98.56 167 GLY A CA 1
ATOM 1315 C C . GLY A 1 167 ? 13.437 -5.480 -6.741 1.00 98.56 167 GLY A C 1
ATOM 1316 O O . GLY A 1 167 ? 14.415 -5.495 -7.491 1.00 98.56 167 GLY A O 1
ATOM 1317 N N . THR A 1 168 ? 12.215 -5.179 -7.190 1.00 98.75 168 THR A N 1
ATOM 1318 C CA . THR A 1 168 ? 11.942 -4.839 -8.597 1.00 98.75 168 THR A CA 1
ATOM 1319 C C . THR A 1 168 ? 12.622 -3.531 -9.011 1.00 98.75 168 THR A C 1
ATOM 1321 O O . THR A 1 168 ? 13.206 -3.460 -10.094 1.00 98.75 168 THR A O 1
ATOM 1324 N N . LEU A 1 169 ? 12.580 -2.504 -8.157 1.00 98.75 169 LEU A N 1
ATOM 1325 C CA . LEU A 1 169 ? 13.244 -1.221 -8.403 1.00 98.75 169 LEU A CA 1
ATOM 1326 C C . LEU A 1 169 ? 14.764 -1.374 -8.477 1.00 98.75 169 LEU A C 1
ATOM 1328 O O . LEU A 1 169 ? 15.387 -0.798 -9.369 1.00 98.75 169 LEU A O 1
ATOM 1332 N N . THR A 1 170 ? 15.360 -2.182 -7.598 1.00 98.69 170 THR A N 1
ATOM 1333 C CA . THR A 1 170 ? 16.794 -2.493 -7.652 1.00 98.69 170 THR A CA 1
ATOM 1334 C C . THR A 1 170 ? 17.169 -3.141 -8.984 1.00 98.69 170 THR A C 1
ATOM 1336 O O . THR A 1 170 ? 18.067 -2.647 -9.665 1.00 98.69 170 THR A O 1
ATOM 1339 N N . ALA A 1 171 ? 16.436 -4.173 -9.415 1.00 98.69 171 ALA A N 1
ATOM 1340 C CA . ALA A 1 171 ? 16.689 -4.842 -10.693 1.00 98.69 171 ALA A CA 1
ATOM 1341 C C . ALA A 1 171 ? 16.522 -3.898 -11.900 1.00 98.69 171 ALA A C 1
ATOM 1343 O O . ALA A 1 171 ? 17.287 -3.951 -12.864 1.00 98.69 171 ALA A O 1
ATOM 1344 N N . GLN A 1 172 ? 15.533 -2.998 -11.858 1.00 98.75 172 GLN A N 1
ATOM 1345 C CA . GLN A 1 172 ? 15.377 -1.963 -12.883 1.00 98.75 172 GLN A CA 1
ATOM 1346 C C . GLN A 1 172 ? 16.562 -0.991 -12.901 1.00 98.75 172 GLN A C 1
ATOM 1348 O O . GLN A 1 172 ? 17.036 -0.652 -13.984 1.00 98.75 172 GLN A O 1
ATOM 1353 N N . GLY A 1 173 ? 17.071 -0.587 -11.734 1.00 98.69 173 GLY A N 1
ATOM 1354 C CA . GLY A 1 173 ? 18.270 0.245 -11.620 1.00 98.69 173 GLY A CA 1
ATOM 1355 C C . GLY A 1 173 ? 19.507 -0.403 -12.252 1.00 98.69 173 GLY A C 1
ATOM 1356 O O . GLY A 1 173 ? 20.218 0.249 -13.014 1.00 98.69 173 GLY A O 1
ATOM 1357 N N . GLU A 1 174 ? 19.726 -1.699 -12.019 1.00 98.69 174 GLU A N 1
ATOM 1358 C CA . GLU A 1 174 ? 20.827 -2.460 -12.637 1.00 98.69 174 GLU A CA 1
ATOM 1359 C C . GLU A 1 174 ? 20.699 -2.544 -14.168 1.00 98.69 174 GLU A C 1
ATOM 1361 O O . GLU A 1 174 ? 21.677 -2.355 -14.903 1.00 98.69 174 GLU A O 1
ATOM 1366 N N . ASN A 1 175 ? 19.480 -2.774 -14.670 1.00 98.75 175 ASN A N 1
ATOM 1367 C CA . ASN A 1 175 ? 19.202 -2.787 -16.107 1.00 98.75 175 ASN A CA 1
ATOM 1368 C C . ASN A 1 175 ? 19.471 -1.422 -16.753 1.00 98.75 175 ASN A C 1
ATOM 1370 O O . ASN A 1 175 ? 20.066 -1.363 -17.830 1.00 98.75 175 ASN A O 1
ATOM 1374 N N . ILE A 1 176 ? 19.062 -0.329 -16.097 1.00 98.75 176 ILE A N 1
ATOM 1375 C CA . ILE A 1 176 ? 19.340 1.037 -16.559 1.00 98.75 176 ILE A CA 1
ATOM 1376 C C . ILE A 1 176 ? 20.850 1.267 -16.636 1.00 98.75 176 ILE A C 1
ATOM 1378 O O . ILE A 1 176 ? 21.329 1.668 -17.692 1.00 98.75 176 ILE A O 1
ATOM 1382 N N . GLY A 1 177 ? 21.611 0.920 -15.593 1.00 98.50 177 GLY A N 1
ATOM 1383 C CA . GLY A 1 177 ? 23.072 1.063 -15.615 1.00 98.50 177 GLY A CA 1
ATOM 1384 C C . GLY A 1 177 ? 23.739 0.267 -16.748 1.00 98.50 177 GLY A C 1
ATOM 1385 O O . GLY A 1 177 ? 24.666 0.745 -17.402 1.00 98.50 177 GLY A O 1
ATOM 1386 N N . THR A 1 178 ? 23.227 -0.929 -17.055 1.00 98.69 178 THR A N 1
ATOM 1387 C CA . THR A 1 178 ? 23.706 -1.740 -18.191 1.00 98.69 178 THR A CA 1
ATOM 1388 C C . THR A 1 178 ? 23.411 -1.075 -19.541 1.00 98.69 178 THR A C 1
ATOM 1390 O O . THR A 1 178 ? 24.255 -1.073 -20.448 1.00 98.69 178 THR A O 1
ATOM 1393 N N . LEU A 1 179 ? 22.217 -0.495 -19.690 1.00 98.81 179 LEU A N 1
ATOM 1394 C CA . LEU A 1 179 ? 21.830 0.247 -20.889 1.00 98.81 179 LEU A CA 1
ATOM 1395 C C . LEU A 1 179 ? 22.674 1.511 -21.065 1.00 98.81 179 LEU A C 1
ATOM 1397 O O . LEU A 1 179 ? 23.142 1.761 -22.173 1.00 98.81 179 LEU A O 1
ATOM 1401 N N . GLU A 1 180 ? 22.926 2.263 -19.992 1.00 98.81 180 GLU A N 1
ATOM 1402 C CA . GLU A 1 180 ? 23.795 3.446 -20.007 1.00 98.81 180 GLU A CA 1
ATOM 1403 C C . GLU A 1 180 ? 25.202 3.097 -20.507 1.00 98.81 180 GLU A C 1
ATOM 1405 O O . GLU A 1 180 ? 25.701 3.735 -21.436 1.00 98.81 180 GLU A O 1
ATOM 1410 N N . GLY A 1 181 ? 25.806 2.025 -19.980 1.00 98.56 181 GLY A N 1
ATOM 1411 C CA . GLY A 1 181 ? 27.112 1.552 -20.447 1.00 98.56 181 GLY A CA 1
ATOM 1412 C C . GLY A 1 181 ? 27.111 1.126 -21.922 1.00 98.56 181 GLY A C 1
ATOM 1413 O O . GLY A 1 181 ? 28.048 1.420 -22.668 1.00 98.56 181 GLY A O 1
ATOM 1414 N N . THR A 1 182 ? 26.035 0.479 -22.381 1.00 98.75 182 THR A N 1
ATOM 1415 C CA . THR A 1 182 ? 25.882 0.086 -23.793 1.00 98.75 182 THR A CA 1
ATOM 1416 C C . THR A 1 182 ? 25.779 1.307 -24.707 1.00 98.75 182 THR A C 1
ATOM 1418 O O . THR A 1 182 ? 26.448 1.361 -25.742 1.00 98.75 182 THR A O 1
ATOM 1421 N N . ILE A 1 183 ? 24.973 2.299 -24.319 1.00 98.81 183 ILE A N 1
ATOM 1422 C CA . ILE A 1 183 ? 24.796 3.556 -25.056 1.00 98.81 183 ILE A CA 1
ATOM 1423 C C . ILE A 1 183 ? 26.123 4.308 -25.145 1.00 98.81 183 ILE A C 1
ATOM 1425 O O . ILE A 1 183 ? 26.483 4.773 -26.226 1.00 98.81 183 ILE A O 1
ATOM 1429 N N . GLN A 1 184 ? 26.883 4.379 -24.049 1.00 98.75 184 GLN A N 1
ATOM 1430 C CA . GLN A 1 184 ? 28.200 5.011 -24.047 1.00 98.75 184 GLN A CA 1
ATOM 1431 C C . GLN A 1 184 ? 29.144 4.346 -25.059 1.00 98.75 184 GLN A C 1
ATOM 1433 O O . GLN A 1 184 ? 29.702 5.029 -25.917 1.00 98.75 184 GLN A O 1
ATOM 1438 N N . SER A 1 185 ? 29.253 3.012 -25.034 1.00 98.69 185 SER A N 1
ATOM 1439 C CA . SER A 1 185 ? 30.104 2.276 -25.981 1.00 98.69 185 SER A CA 1
ATOM 1440 C C . SER A 1 185 ? 29.674 2.471 -27.441 1.00 98.69 185 SER A C 1
ATOM 1442 O O . SER A 1 185 ? 30.512 2.577 -28.338 1.00 98.69 185 SER A O 1
ATOM 1444 N N . GLN A 1 186 ? 28.367 2.529 -27.709 1.00 98.75 186 GLN A N 1
ATOM 1445 C CA . GLN A 1 186 ? 27.859 2.820 -29.052 1.00 98.75 186 GLN A CA 1
ATOM 1446 C C . GLN A 1 186 ? 28.176 4.252 -29.491 1.00 98.75 186 GLN A C 1
ATOM 1448 O O . GLN A 1 186 ? 28.546 4.459 -30.646 1.00 98.75 186 GLN A O 1
ATOM 1453 N N . SER A 1 187 ? 28.070 5.224 -28.583 1.00 98.69 187 SER A N 1
ATOM 1454 C CA . SER A 1 187 ? 28.419 6.617 -28.860 1.00 98.69 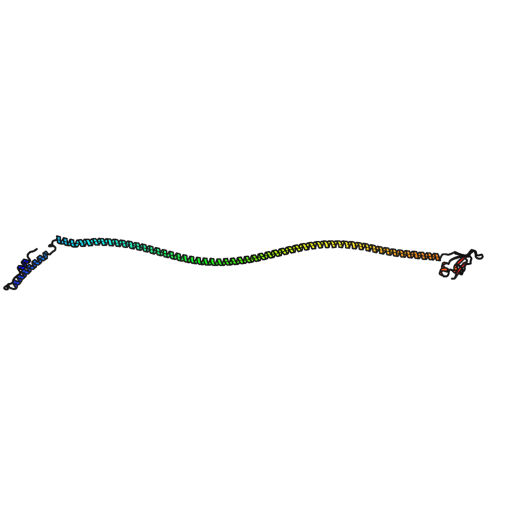187 SER A CA 1
ATOM 1455 C C . SER A 1 187 ? 29.894 6.763 -29.233 1.00 98.69 187 SER A C 1
ATOM 1457 O O . SER A 1 187 ? 30.208 7.463 -30.190 1.00 98.69 187 SER A O 1
ATOM 1459 N N . GLU A 1 188 ? 30.796 6.074 -28.531 1.00 98.69 188 GLU A N 1
ATOM 1460 C CA . GLU A 1 188 ? 32.232 6.061 -28.848 1.00 98.69 188 GLU A CA 1
ATOM 1461 C C . GLU A 1 188 ? 32.490 5.483 -30.250 1.00 98.69 188 GLU A C 1
ATOM 1463 O O . GLU A 1 188 ? 33.152 6.114 -31.072 1.00 98.69 188 GLU A O 1
ATOM 1468 N N . LYS A 1 189 ? 31.864 4.348 -30.588 1.00 98.75 189 LYS A N 1
ATOM 1469 C CA . LYS A 1 189 ? 31.969 3.756 -31.936 1.00 98.75 189 LYS A CA 1
ATOM 1470 C C . LYS A 1 189 ? 31.448 4.672 -33.044 1.00 98.75 189 LYS A C 1
ATOM 1472 O O . LYS A 1 189 ? 31.975 4.645 -34.154 1.00 98.75 189 LYS A O 1
ATOM 1477 N N . LEU A 1 190 ? 30.398 5.452 -32.780 1.00 98.75 190 LEU A N 1
ATOM 1478 C CA . LEU A 1 190 ? 29.873 6.422 -33.746 1.00 98.75 190 LEU A CA 1
ATOM 1479 C C . LEU A 1 190 ? 30.861 7.564 -33.997 1.00 98.75 190 LEU A C 1
ATOM 1481 O O . LEU A 1 190 ? 30.995 8.000 -35.140 1.00 98.75 190 LEU A O 1
ATOM 1485 N N . VAL A 1 191 ? 31.574 8.013 -32.962 1.00 98.69 191 VAL A N 1
ATOM 1486 C CA . VAL A 1 191 ? 32.646 9.006 -33.110 1.00 98.69 191 VAL A CA 1
ATOM 1487 C C . VAL A 1 191 ? 33.770 8.450 -33.986 1.00 98.69 191 VAL A C 1
ATOM 1489 O O . VAL A 1 191 ? 34.163 9.109 -34.948 1.00 98.69 191 VAL A O 1
ATOM 1492 N N . ASP A 1 192 ? 34.223 7.219 -33.734 1.00 98.69 192 ASP A N 1
ATOM 1493 C CA . ASP A 1 192 ? 35.263 6.571 -34.549 1.00 98.69 192 ASP A CA 1
ATOM 1494 C C . ASP A 1 192 ? 34.843 6.419 -36.019 1.00 98.69 192 ASP A C 1
ATOM 1496 O O . ASP A 1 192 ? 35.630 6.660 -36.944 1.00 98.69 192 ASP A O 1
ATOM 1500 N N . LEU A 1 193 ? 33.581 6.047 -36.256 1.00 98.75 193 LEU A N 1
ATOM 1501 C CA . LEU A 1 193 ? 33.032 5.939 -37.604 1.00 98.75 193 LEU A CA 1
ATOM 1502 C C . LEU A 1 193 ? 32.966 7.306 -38.301 1.00 98.75 193 LEU A C 1
ATOM 1504 O O . LEU A 1 193 ? 33.287 7.389 -39.486 1.00 98.75 193 LEU A O 1
ATOM 1508 N N . SER A 1 194 ? 32.603 8.370 -37.577 1.00 98.56 194 SER A N 1
ATOM 1509 C CA . SER A 1 194 ? 32.607 9.742 -38.102 1.00 98.56 194 SER A CA 1
ATOM 1510 C C . SER A 1 194 ? 34.011 10.169 -38.522 1.00 98.56 194 SER A C 1
ATOM 1512 O O . SER A 1 194 ? 34.194 10.627 -39.644 1.00 98.56 194 SER A O 1
ATOM 1514 N N . LEU A 1 195 ? 35.017 9.940 -37.672 1.00 98.50 195 LEU A N 1
ATOM 1515 C CA . LEU A 1 195 ? 36.414 10.251 -37.993 1.00 98.50 195 LEU A CA 1
ATOM 1516 C C . LEU A 1 195 ? 36.902 9.474 -39.222 1.00 98.50 195 LEU A C 1
ATOM 1518 O O . LEU A 1 195 ? 37.602 10.018 -40.076 1.00 98.50 195 LEU A O 1
ATOM 1522 N N . THR A 1 196 ? 36.501 8.206 -39.337 1.00 98.62 196 THR A N 1
ATOM 1523 C CA . THR A 1 196 ? 36.805 7.379 -40.512 1.00 98.62 196 THR A CA 1
ATOM 1524 C C . THR A 1 196 ? 36.163 7.953 -41.780 1.00 98.62 196 THR A C 1
ATOM 1526 O O . THR A 1 196 ? 36.813 8.019 -42.825 1.00 98.62 196 THR A O 1
ATOM 1529 N N . ALA A 1 197 ? 34.904 8.393 -41.701 1.00 98.62 197 ALA A N 1
ATOM 1530 C CA . ALA A 1 197 ? 34.188 9.000 -42.821 1.00 98.62 197 ALA A CA 1
ATOM 1531 C C . ALA A 1 197 ? 34.798 10.349 -43.246 1.00 98.62 197 ALA A C 1
ATOM 1533 O O . ALA A 1 197 ? 34.945 10.602 -44.445 1.00 98.62 197 ALA A O 1
ATOM 1534 N N . ASP A 1 198 ? 35.215 11.181 -42.289 1.00 98.62 198 ASP A N 1
ATOM 1535 C CA . ASP A 1 198 ? 35.910 12.448 -42.550 1.00 98.62 198 ASP A CA 1
ATOM 1536 C C . ASP A 1 198 ? 37.264 12.208 -43.239 1.00 98.62 198 ASP A C 1
ATOM 1538 O O . ASP A 1 198 ? 37.612 12.874 -44.223 1.00 98.62 198 ASP A O 1
ATOM 1542 N N . GLY A 1 199 ? 38.008 11.197 -42.777 1.00 98.50 199 GLY A N 1
ATOM 1543 C CA . GLY A 1 199 ? 39.256 10.764 -43.404 1.00 98.50 199 GLY A CA 1
ATOM 1544 C C . GLY A 1 199 ? 39.051 10.308 -44.849 1.00 98.50 199 GLY A C 1
ATOM 1545 O O . GLY A 1 199 ? 39.744 10.778 -45.752 1.00 98.50 199 GLY A O 1
ATOM 1546 N N . LEU A 1 200 ? 38.048 9.458 -45.096 1.00 98.75 200 LEU A N 1
ATOM 1547 C CA . LEU A 1 200 ? 37.719 9.001 -46.448 1.00 98.75 200 LEU A CA 1
ATOM 1548 C C . LEU A 1 200 ? 37.288 10.161 -47.355 1.00 98.75 200 LEU A C 1
ATOM 1550 O O . LEU A 1 200 ? 37.706 10.216 -48.510 1.00 98.75 200 LEU A O 1
ATOM 1554 N N . THR A 1 201 ? 36.501 11.105 -46.833 1.00 98.75 201 THR A N 1
ATOM 1555 C CA . THR A 1 201 ? 36.093 12.316 -47.563 1.00 98.75 201 THR A CA 1
ATOM 1556 C C . THR A 1 201 ? 37.313 13.117 -48.020 1.00 98.75 201 THR A C 1
ATOM 1558 O O . THR A 1 201 ? 37.374 13.547 -49.172 1.00 98.75 201 THR A O 1
ATOM 1561 N N . THR A 1 202 ? 38.318 13.252 -47.151 1.00 98.56 202 THR A N 1
ATOM 1562 C CA . THR A 1 202 ? 39.583 13.928 -47.472 1.00 98.56 202 THR A CA 1
ATOM 1563 C C . THR A 1 202 ? 40.352 13.185 -48.566 1.00 98.56 202 THR A C 1
ATOM 1565 O O . THR A 1 202 ? 40.708 13.786 -49.579 1.00 98.56 202 THR A O 1
ATOM 1568 N N . THR A 1 203 ? 40.537 11.868 -48.431 1.00 98.69 203 THR A N 1
ATOM 1569 C CA . THR A 1 203 ? 41.228 11.055 -49.448 1.00 98.69 203 THR A CA 1
ATOM 1570 C C . THR A 1 203 ? 40.526 11.104 -50.806 1.00 98.69 203 THR A C 1
ATOM 1572 O O . THR A 1 203 ? 41.185 11.222 -51.837 1.00 98.69 203 THR A O 1
ATOM 1575 N N . VAL A 1 204 ? 39.192 11.049 -50.837 1.00 98.75 204 VAL A N 1
ATOM 1576 C CA . VAL A 1 204 ? 38.420 11.159 -52.085 1.00 98.75 204 VAL A CA 1
ATOM 1577 C C . VAL A 1 204 ? 38.618 12.529 -52.734 1.00 98.75 204 VAL A C 1
ATOM 1579 O O . VAL A 1 204 ? 38.776 12.607 -53.955 1.00 98.75 204 VAL A O 1
ATOM 1582 N N . ALA A 1 205 ? 38.653 13.608 -51.947 1.00 98.50 205 ALA A N 1
ATOM 1583 C CA . ALA A 1 205 ? 38.936 14.945 -52.462 1.00 98.50 205 ALA A CA 1
ATOM 1584 C C . ALA A 1 205 ? 40.347 15.029 -53.083 1.00 98.50 205 ALA A C 1
ATOM 1586 O O . ALA A 1 205 ? 40.501 15.517 -54.205 1.00 98.50 205 ALA A O 1
ATOM 1587 N N . GLU A 1 206 ? 41.363 14.479 -52.412 1.00 98.62 206 GLU A N 1
ATOM 1588 C CA . GLU A 1 206 ? 42.746 14.420 -52.916 1.00 98.62 206 GLU A CA 1
ATOM 1589 C C . GLU A 1 206 ? 42.864 13.599 -54.210 1.00 98.62 206 GLU A C 1
ATOM 1591 O O . GLU A 1 206 ? 43.513 14.018 -55.178 1.00 98.62 206 GLU A O 1
ATOM 1596 N N . GLN A 1 207 ? 42.205 12.438 -54.258 1.00 98.69 207 GLN A N 1
ATOM 1597 C CA . GLN A 1 207 ? 42.159 11.592 -55.451 1.00 98.69 207 GLN A CA 1
ATOM 1598 C C . GLN A 1 207 ? 41.453 12.294 -56.613 1.00 98.69 207 GLN A C 1
ATOM 1600 O O . GLN A 1 207 ? 41.949 12.254 -57.738 1.00 98.69 207 GLN A O 1
ATOM 1605 N N . THR A 1 208 ? 40.345 12.991 -56.349 1.00 98.69 208 THR A N 1
ATOM 1606 C CA . THR A 1 208 ? 39.613 13.773 -57.359 1.00 98.69 208 THR A CA 1
ATOM 1607 C C . THR A 1 208 ? 40.504 14.855 -57.974 1.00 98.69 208 THR A C 1
ATOM 1609 O O . THR A 1 208 ? 40.525 15.026 -59.197 1.00 98.69 208 THR A O 1
ATOM 1612 N N . GLN A 1 209 ? 41.305 15.545 -57.156 1.00 98.50 209 GLN A N 1
ATOM 1613 C CA . GLN A 1 209 ? 42.251 16.546 -57.650 1.00 98.50 209 GLN A CA 1
ATOM 1614 C C . GLN A 1 209 ? 43.368 15.917 -58.493 1.00 98.50 209 GLN A C 1
ATOM 1616 O O . GLN A 1 209 ? 43.725 16.445 -59.546 1.00 98.50 209 GLN A O 1
ATOM 1621 N N . SER A 1 210 ? 43.901 14.771 -58.066 1.00 98.69 210 SER A N 1
ATOM 1622 C CA . SER A 1 210 ? 44.924 14.043 -58.824 1.00 98.69 210 SER A CA 1
ATOM 1623 C C . SER A 1 210 ? 44.400 13.559 -60.179 1.00 98.69 210 SER A C 1
ATOM 1625 O O . SER A 1 210 ? 45.089 13.716 -61.184 1.00 98.69 210 SER A O 1
ATOM 1627 N N . ILE A 1 211 ? 43.166 13.044 -60.230 1.00 98.69 211 ILE A N 1
ATOM 1628 C CA . ILE A 1 211 ? 42.490 12.678 -61.484 1.00 98.69 211 ILE A CA 1
ATOM 1629 C C . ILE A 1 211 ? 42.341 13.906 -62.384 1.00 98.69 211 ILE A C 1
ATOM 1631 O O . ILE A 1 211 ? 42.690 13.833 -63.555 1.00 98.69 211 ILE A O 1
ATOM 1635 N N . THR A 1 212 ? 41.907 15.044 -61.837 1.00 98.56 212 THR A N 1
ATOM 1636 C CA . THR A 1 212 ? 41.778 16.302 -62.593 1.00 98.56 212 THR A CA 1
ATOM 1637 C C . THR A 1 212 ? 43.109 16.720 -63.228 1.00 98.56 212 THR A C 1
ATOM 1639 O O . THR A 1 212 ? 43.160 17.041 -64.414 1.00 98.56 212 THR A O 1
ATOM 1642 N N . ASN A 1 213 ? 44.205 16.653 -62.466 1.00 98.44 213 ASN A N 1
ATOM 1643 C CA . ASN A 1 213 ? 45.542 16.988 -62.962 1.00 98.44 213 ASN A CA 1
ATOM 1644 C C . ASN A 1 213 ? 46.016 16.017 -64.061 1.00 98.44 213 ASN A C 1
ATOM 1646 O O . ASN A 1 213 ? 46.621 16.442 -65.049 1.00 98.44 213 ASN A O 1
ATOM 1650 N N . LEU A 1 214 ? 45.748 14.716 -63.900 1.00 98.62 214 LEU A N 1
ATOM 1651 C CA . LEU A 1 214 ? 46.070 13.704 -64.908 1.00 98.62 214 LEU A CA 1
ATOM 1652 C C . LEU A 1 214 ? 45.265 13.913 -66.191 1.00 98.62 214 LEU A C 1
ATOM 1654 O O . LEU A 1 214 ? 45.855 13.861 -67.265 1.00 98.62 214 LEU A O 1
ATOM 1658 N N . THR A 1 215 ? 43.966 14.203 -66.089 1.00 98.50 215 THR A N 1
ATOM 1659 C CA . THR A 1 215 ? 43.116 14.518 -67.246 1.00 98.50 215 THR A CA 1
ATOM 1660 C C . THR A 1 215 ? 43.696 15.682 -68.042 1.00 98.50 215 THR A C 1
ATOM 1662 O O . THR A 1 215 ? 43.938 15.522 -69.233 1.00 98.50 215 THR A O 1
ATOM 1665 N N . GLY A 1 216 ? 44.033 16.799 -67.385 1.00 98.12 216 GLY A N 1
ATOM 1666 C CA . GLY A 1 216 ? 44.646 17.942 -68.072 1.00 98.12 216 GLY A CA 1
ATOM 1667 C C . GLY A 1 216 ? 46.008 17.616 -68.701 1.00 98.12 216 GLY A C 1
ATOM 1668 O O . GLY A 1 216 ? 46.336 18.110 -69.776 1.00 98.12 216 GLY A O 1
ATOM 1669 N N . THR A 1 217 ? 46.799 16.737 -68.074 1.00 98.44 217 THR A N 1
ATOM 1670 C CA . THR A 1 217 ? 48.069 16.263 -68.655 1.00 98.44 217 THR A CA 1
ATOM 1671 C C . THR A 1 217 ? 47.834 15.428 -69.917 1.00 98.44 217 THR A C 1
ATOM 1673 O O . THR A 1 217 ? 48.544 15.605 -70.904 1.00 98.44 217 THR A O 1
ATOM 1676 N N . VAL A 1 218 ? 46.848 14.526 -69.896 1.00 98.50 218 VAL A N 1
ATOM 1677 C CA . VAL A 1 218 ? 46.487 13.675 -71.042 1.00 98.50 218 VAL A CA 1
ATOM 1678 C C . VAL A 1 218 ? 45.928 14.510 -72.192 1.00 98.50 218 VAL A C 1
ATOM 1680 O O . VAL A 1 218 ? 46.316 14.286 -73.334 1.00 98.50 218 VAL A O 1
ATOM 1683 N N . GLU A 1 219 ? 45.068 15.489 -71.902 1.00 98.00 219 GLU A N 1
ATOM 1684 C CA . GLU A 1 219 ? 44.565 16.441 -72.900 1.00 98.00 219 GLU A CA 1
ATOM 1685 C C . GLU A 1 219 ? 45.724 17.191 -73.571 1.00 98.00 219 GLU A C 1
ATOM 1687 O O . GLU A 1 219 ? 45.842 17.159 -74.795 1.00 98.00 219 GLU A O 1
ATOM 1692 N N . GLY A 1 220 ? 46.651 17.753 -72.784 1.00 97.88 220 GLY A N 1
ATOM 1693 C CA . GLY A 1 220 ? 47.827 18.445 -73.323 1.00 97.88 220 GLY A CA 1
ATOM 1694 C C . GLY A 1 220 ? 48.758 17.540 -74.142 1.00 97.88 220 GLY A C 1
ATOM 1695 O O . GLY A 1 220 ? 49.306 17.967 -75.156 1.00 97.88 220 GLY A O 1
ATOM 1696 N N . GLN A 1 221 ? 48.923 16.270 -73.753 1.00 98.19 221 GLN A N 1
ATOM 1697 C CA . GLN A 1 221 ? 49.647 15.288 -74.573 1.00 98.19 221 GLN A CA 1
ATOM 1698 C C . GLN A 1 221 ? 48.919 14.987 -75.890 1.00 98.19 221 GLN A C 1
ATOM 1700 O O . GLN A 1 221 ? 49.574 14.800 -76.914 1.00 98.19 221 GLN A O 1
ATOM 1705 N N . GLY A 1 222 ? 47.584 14.954 -75.879 1.00 97.88 222 GLY A N 1
ATOM 1706 C CA . GLY A 1 222 ? 46.763 14.811 -77.080 1.00 97.88 222 GLY A CA 1
ATOM 1707 C C . GLY A 1 222 ? 47.012 15.938 -78.083 1.00 97.88 222 GLY A C 1
ATOM 1708 O O . GLY A 1 222 ? 47.305 15.660 -79.244 1.00 97.88 222 GLY A O 1
ATOM 1709 N N . GLU A 1 223 ? 47.005 17.190 -77.619 1.00 98.00 223 GLU A N 1
ATOM 1710 C CA . GLU A 1 223 ? 47.315 18.366 -78.448 1.00 98.00 223 GLU A CA 1
ATOM 1711 C C . GLU A 1 223 ? 48.742 18.309 -79.024 1.00 98.00 223 GLU A C 1
ATOM 1713 O O . GLU A 1 223 ? 48.963 18.599 -80.199 1.00 98.00 223 GLU A O 1
ATOM 1718 N N . GLN A 1 224 ? 49.728 17.891 -78.220 1.00 98.00 224 GLN A N 1
ATOM 1719 C CA . GLN A 1 224 ? 51.111 17.724 -78.687 1.00 98.00 224 GLN A CA 1
ATOM 1720 C C . GLN A 1 224 ? 51.240 16.649 -79.775 1.00 98.00 224 GLN A C 1
ATOM 1722 O O . GLN A 1 224 ? 52.015 16.817 -80.718 1.00 98.00 224 GLN A O 1
ATOM 1727 N N . LEU A 1 225 ? 50.506 15.540 -79.653 1.00 98.12 225 LEU A N 1
ATOM 1728 C CA . LEU A 1 225 ? 50.487 14.482 -80.665 1.00 98.12 225 LEU A CA 1
ATOM 1729 C C . LEU A 1 225 ? 49.831 14.948 -81.968 1.00 98.12 225 LEU A C 1
ATOM 1731 O O . LEU A 1 225 ? 50.311 14.585 -83.040 1.00 98.12 225 LEU A O 1
ATOM 1735 N N . GLU A 1 226 ? 48.776 15.758 -81.883 1.00 97.88 226 GLU A N 1
ATOM 1736 C CA . GLU A 1 226 ? 48.130 16.367 -83.050 1.00 97.88 226 GLU A CA 1
ATOM 1737 C C . GLU A 1 226 ? 49.103 17.289 -83.797 1.00 97.88 226 GLU A C 1
ATOM 1739 O O . GLU A 1 226 ? 49.336 17.090 -84.990 1.00 97.88 226 GLU A O 1
ATOM 1744 N N . GLN A 1 227 ? 49.783 18.190 -83.078 1.00 97.69 227 GLN A N 1
ATOM 1745 C CA . GLN A 1 227 ? 50.822 19.062 -83.648 1.00 97.69 227 GLN A CA 1
ATOM 1746 C C . GLN A 1 227 ? 51.962 18.264 -84.291 1.00 97.69 227 GLN A C 1
ATOM 1748 O O . GLN A 1 227 ? 52.428 18.592 -85.382 1.00 97.69 227 GLN A O 1
ATOM 1753 N N . LEU A 1 228 ? 52.417 17.188 -83.642 1.00 97.69 228 LEU A N 1
ATOM 1754 C CA . LEU A 1 228 ? 53.437 16.312 -84.217 1.00 97.69 228 LEU A CA 1
ATOM 1755 C C . LEU A 1 228 ? 52.943 15.636 -85.506 1.00 97.69 228 LEU A C 1
ATOM 1757 O O . LEU A 1 228 ? 53.718 15.489 -86.452 1.00 97.69 228 LEU A O 1
ATOM 1761 N N . GLY A 1 229 ? 51.670 15.239 -85.556 1.00 97.62 229 GLY A N 1
ATOM 1762 C CA . GLY A 1 229 ? 51.030 14.701 -86.756 1.00 97.62 229 GLY A CA 1
ATOM 1763 C C . GLY A 1 229 ? 51.000 15.704 -87.915 1.00 97.62 229 GLY A C 1
ATOM 1764 O O . GLY A 1 229 ? 51.319 15.339 -89.051 1.00 97.62 229 GLY A O 1
ATOM 1765 N N . GLU A 1 230 ? 50.696 16.972 -87.633 1.00 97.75 230 GLU A N 1
ATOM 1766 C CA . GLU A 1 230 ? 50.774 18.059 -88.617 1.00 97.75 230 GLU A CA 1
ATOM 1767 C C . GLU A 1 230 ? 52.212 18.269 -89.106 1.00 97.75 230 GLU A C 1
ATOM 1769 O O . GLU A 1 230 ? 52.463 18.249 -90.309 1.00 97.75 230 GLU A O 1
ATOM 1774 N N . HIS A 1 231 ? 53.187 18.355 -88.194 1.00 97.75 231 HIS A N 1
ATOM 1775 C CA . HIS A 1 231 ? 54.601 18.508 -88.554 1.00 97.75 231 HIS A CA 1
ATOM 1776 C C . HIS A 1 231 ? 55.134 17.357 -89.412 1.00 97.75 231 HIS A C 1
ATOM 1778 O O . HIS A 1 231 ? 55.926 17.585 -90.327 1.00 97.75 231 HIS A O 1
ATOM 1784 N N . LEU A 1 232 ? 54.715 16.118 -89.137 1.00 98.00 232 LEU A N 1
ATOM 1785 C CA . LEU A 1 232 ? 55.059 14.969 -89.974 1.00 98.00 232 LEU A CA 1
ATOM 1786 C C . LEU A 1 232 ? 54.449 15.096 -91.372 1.00 98.00 232 LEU A C 1
ATOM 1788 O O . LEU A 1 232 ? 55.133 14.810 -92.351 1.00 98.00 232 LEU A O 1
ATOM 1792 N N . THR A 1 233 ? 53.204 15.563 -91.472 1.00 97.38 233 THR A N 1
ATOM 1793 C CA . THR A 1 233 ? 52.536 15.814 -92.758 1.00 97.38 233 THR A CA 1
ATOM 1794 C C . THR A 1 233 ? 53.274 16.884 -93.563 1.00 97.38 233 THR A C 1
ATOM 1796 O O . THR A 1 233 ? 53.582 16.670 -94.738 1.00 97.38 233 THR A O 1
ATOM 1799 N N . ASP A 1 234 ? 53.634 18.000 -92.927 1.00 97.75 234 ASP A N 1
ATOM 1800 C CA . ASP A 1 234 ? 54.416 19.075 -93.542 1.00 97.75 234 ASP A CA 1
ATOM 1801 C C . ASP A 1 234 ? 55.790 18.582 -94.009 1.00 97.75 234 ASP A C 1
ATOM 1803 O O . ASP A 1 234 ? 56.208 18.859 -95.136 1.00 97.75 234 ASP A O 1
ATOM 1807 N N . PHE A 1 235 ? 56.482 17.806 -93.169 1.00 97.75 235 PHE A N 1
ATOM 1808 C CA . PHE A 1 235 ? 57.771 17.209 -93.508 1.00 97.75 235 PHE A CA 1
ATOM 1809 C C . PHE A 1 235 ? 57.660 16.260 -94.706 1.00 97.75 235 PHE A C 1
ATOM 1811 O O . PHE A 1 235 ? 58.462 16.357 -95.635 1.00 97.75 235 PHE A O 1
ATOM 1818 N N . THR A 1 236 ? 56.660 15.372 -94.718 1.00 98.06 236 THR A N 1
ATOM 1819 C CA . THR A 1 236 ? 56.400 14.471 -95.847 1.00 98.06 236 THR A CA 1
ATOM 1820 C C . THR A 1 236 ? 56.169 15.260 -97.131 1.00 98.06 236 THR A C 1
ATOM 1822 O O . THR A 1 236 ? 56.840 14.988 -98.123 1.00 98.06 236 THR A O 1
ATOM 1825 N N . ASN A 1 237 ? 55.303 16.276 -97.106 1.00 96.94 237 ASN A N 1
ATOM 1826 C CA . ASN A 1 237 ? 55.036 17.120 -98.271 1.00 96.94 237 ASN A CA 1
ATOM 1827 C C . ASN A 1 237 ? 56.306 17.825 -98.778 1.00 96.94 237 ASN A C 1
ATOM 1829 O O . ASN A 1 237 ? 56.556 17.856 -99.983 1.00 96.94 237 ASN A O 1
ATOM 1833 N N . ALA A 1 238 ? 57.133 18.354 -97.871 1.00 96.94 238 ALA A N 1
ATOM 1834 C CA . ALA A 1 238 ? 58.385 19.020 -98.223 1.00 96.94 238 ALA A CA 1
ATOM 1835 C C . ALA A 1 238 ? 59.410 18.062 -98.856 1.00 96.94 238 ALA A C 1
ATOM 1837 O O . ALA A 1 238 ? 60.059 18.414 -99.846 1.00 96.94 238 ALA A O 1
ATOM 1838 N N . VAL A 1 239 ? 59.553 16.849 -98.309 1.00 97.31 239 VAL A N 1
ATOM 1839 C CA . VAL A 1 239 ? 60.452 15.818 -98.851 1.00 97.31 239 VAL A CA 1
ATOM 1840 C C . VAL A 1 239 ? 59.967 15.337 -100.213 1.00 97.31 239 VAL A C 1
ATOM 1842 O O . VAL A 1 239 ? 60.764 15.319 -101.147 1.00 97.31 239 VAL A O 1
ATOM 1845 N N . THR A 1 240 ? 58.682 14.998 -100.355 1.00 96.06 240 THR A N 1
ATOM 1846 C CA . THR A 1 240 ? 58.105 14.577 -101.640 1.00 96.06 240 THR A CA 1
ATOM 1847 C C . THR A 1 240 ? 58.281 15.662 -102.696 1.00 96.06 240 THR A C 1
ATOM 1849 O O . THR A 1 240 ? 58.833 15.380 -103.751 1.00 96.06 240 THR A O 1
ATOM 1852 N N . GLY A 1 241 ? 57.955 16.919 -102.382 1.00 95.19 241 GLY A N 1
ATOM 1853 C CA . GLY A 1 241 ? 58.157 18.024 -103.322 1.00 95.19 241 GLY A CA 1
ATOM 1854 C C . GLY A 1 241 ? 59.628 18.246 -103.700 1.00 95.19 241 GLY A C 1
ATOM 1855 O O . GLY A 1 241 ? 59.932 18.590 -104.840 1.00 95.19 241 GLY A O 1
ATOM 1856 N N . SER A 1 242 ? 60.564 18.017 -102.773 1.00 96.06 242 SER A N 1
ATOM 1857 C CA . SER A 1 242 ? 62.002 18.088 -103.072 1.00 96.06 242 SER A CA 1
ATOM 1858 C C . SER A 1 242 ? 62.461 16.938 -103.972 1.00 96.06 242 SER A C 1
ATOM 1860 O O . SER A 1 242 ? 63.282 17.161 -104.859 1.00 96.06 242 SER A O 1
ATOM 1862 N N . LEU A 1 243 ? 61.940 15.724 -103.764 1.00 95.81 243 LEU A N 1
ATOM 1863 C CA . LEU A 1 243 ? 62.208 14.566 -104.620 1.00 95.81 243 LEU A CA 1
ATOM 1864 C C . LEU A 1 243 ? 61.655 14.781 -106.027 1.00 95.81 243 LEU A C 1
ATOM 1866 O O . LEU A 1 243 ? 62.393 14.573 -106.983 1.00 95.81 243 LEU A O 1
ATOM 1870 N N . ASP A 1 244 ? 60.423 15.276 -106.149 1.00 93.06 244 ASP A N 1
ATOM 1871 C CA . ASP A 1 244 ? 59.826 15.641 -107.437 1.00 93.06 244 ASP A CA 1
ATOM 1872 C C . ASP A 1 244 ? 60.687 16.696 -108.154 1.00 93.06 244 ASP A C 1
ATOM 1874 O O . ASP A 1 244 ? 60.963 16.593 -109.349 1.00 93.06 244 ASP A O 1
ATOM 1878 N N . GLY A 1 245 ? 61.186 17.690 -107.410 1.00 92.06 245 GLY A N 1
ATOM 1879 C CA . GLY A 1 245 ? 62.098 18.705 -107.937 1.00 92.06 245 GLY A CA 1
ATOM 1880 C C . GLY A 1 245 ? 63.457 18.152 -108.384 1.00 92.06 245 GLY A C 1
ATOM 1881 O O . GLY A 1 245 ? 63.983 18.589 -109.407 1.00 92.06 245 GLY A O 1
ATOM 1882 N N . LEU A 1 246 ? 64.036 17.199 -107.645 1.00 93.56 246 LEU A N 1
ATOM 1883 C CA . LEU A 1 246 ? 65.278 16.520 -108.035 1.00 93.56 246 LEU A CA 1
ATOM 1884 C C . LEU A 1 246 ? 65.071 15.618 -109.253 1.00 93.56 246 LEU A C 1
ATOM 1886 O O . LEU A 1 246 ? 65.916 15.624 -110.142 1.00 93.56 246 LEU A O 1
ATOM 1890 N N . GLN A 1 247 ? 63.952 14.895 -109.313 1.00 87.88 247 GLN A N 1
ATOM 1891 C CA . GLN A 1 247 ? 63.580 14.079 -110.465 1.00 87.88 247 GLN A CA 1
ATOM 1892 C C . GLN A 1 247 ? 63.505 14.949 -111.723 1.00 87.88 247 GLN A C 1
ATOM 1894 O O . GLN A 1 247 ? 64.198 14.676 -112.696 1.00 87.88 247 GLN A O 1
ATOM 1899 N N . ALA A 1 248 ? 62.815 16.090 -111.648 1.00 85.94 248 ALA A N 1
ATOM 1900 C CA . ALA A 1 248 ? 62.752 17.045 -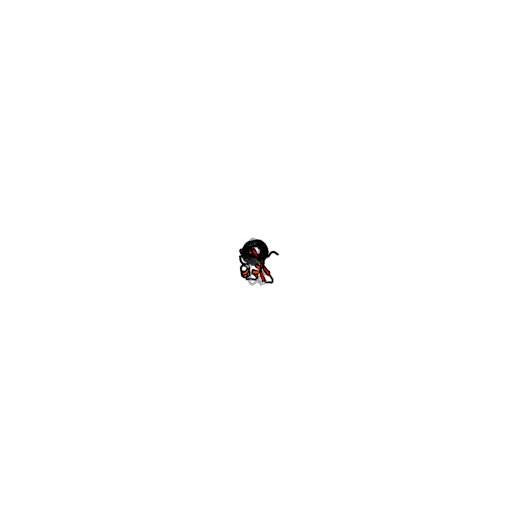112.752 1.00 85.94 248 ALA A CA 1
ATOM 1901 C C . ALA A 1 248 ? 64.129 17.611 -113.167 1.00 85.94 248 ALA A C 1
ATOM 1903 O O . ALA A 1 248 ? 64.337 17.923 -114.337 1.00 85.94 248 ALA A O 1
ATOM 1904 N N . GLN A 1 249 ? 65.079 17.766 -112.233 1.00 87.12 249 GLN A N 1
ATOM 1905 C CA . GLN A 1 249 ? 66.452 18.169 -112.570 1.00 87.12 249 GLN A CA 1
ATOM 1906 C C . GLN A 1 249 ? 67.241 17.052 -113.263 1.00 87.12 249 GLN A C 1
ATOM 1908 O O . GLN A 1 249 ? 68.003 17.353 -114.180 1.00 87.12 249 GLN A O 1
ATOM 1913 N N . ILE A 1 250 ? 67.082 15.797 -112.827 1.00 85.31 250 ILE A N 1
ATOM 1914 C CA . ILE A 1 250 ? 67.715 14.624 -113.450 1.00 85.31 250 ILE A CA 1
ATOM 1915 C C . ILE A 1 250 ? 67.200 14.455 -114.881 1.00 85.31 250 ILE A C 1
ATOM 1917 O O . ILE A 1 250 ? 68.010 14.354 -115.797 1.00 85.31 250 ILE A O 1
ATOM 1921 N N . ASP A 1 251 ? 65.882 14.524 -115.078 1.00 78.88 251 ASP A N 1
ATOM 1922 C CA . ASP A 1 251 ? 65.244 14.382 -116.395 1.00 78.88 251 ASP A CA 1
ATOM 1923 C C . ASP A 1 251 ? 65.604 15.536 -117.354 1.00 78.88 251 ASP A C 1
ATOM 1925 O O . ASP A 1 251 ? 65.482 15.410 -118.569 1.00 78.88 251 ASP A O 1
ATOM 1929 N N . GLY A 1 252 ? 66.060 16.676 -116.822 1.00 76.94 252 GLY A N 1
ATOM 1930 C CA . GLY A 1 252 ? 66.548 17.819 -117.599 1.00 76.94 252 GLY A CA 1
ATOM 1931 C C . GLY A 1 252 ? 68.068 17.865 -117.805 1.00 76.94 252 GLY A C 1
ATOM 1932 O O . GLY A 1 252 ? 68.566 18.837 -118.386 1.00 76.94 252 GLY A O 1
ATOM 1933 N N . GLN A 1 253 ? 68.834 16.892 -117.298 1.00 83.31 253 GLN A N 1
ATOM 1934 C CA . GLN A 1 253 ? 70.291 16.899 -117.408 1.00 83.31 253 GLN A CA 1
ATOM 1935 C C . GLN A 1 253 ? 70.751 16.433 -118.793 1.00 83.31 253 GLN A C 1
ATOM 1937 O O . GLN A 1 253 ? 70.596 15.277 -119.155 1.00 83.31 253 GLN A O 1
ATOM 1942 N N . ILE A 1 254 ? 71.446 17.318 -119.509 1.00 83.19 254 ILE A N 1
ATOM 1943 C CA . ILE A 1 254 ? 72.129 16.995 -120.767 1.00 83.19 254 ILE A CA 1
ATOM 1944 C C . ILE A 1 254 ? 73.382 16.159 -120.473 1.00 83.19 254 ILE A C 1
ATOM 1946 O O . ILE A 1 254 ? 74.342 16.655 -119.873 1.00 83.19 254 ILE A O 1
ATOM 1950 N N . GLN A 1 255 ? 73.404 14.909 -120.924 1.00 86.62 255 GLN A N 1
ATOM 1951 C CA . GLN A 1 255 ? 74.593 14.057 -120.927 1.00 86.62 255 GLN A CA 1
ATOM 1952 C C . GLN A 1 255 ? 75.397 14.262 -122.210 1.00 86.62 255 GLN A C 1
ATOM 1954 O O . GLN A 1 255 ? 74.875 14.695 -123.229 1.00 86.62 255 GLN A O 1
ATOM 1959 N N . THR A 1 256 ? 76.701 13.990 -122.173 1.00 89.56 256 THR A N 1
ATOM 1960 C CA . THR A 1 256 ? 77.550 14.018 -123.371 1.00 89.56 256 THR A CA 1
ATOM 1961 C C . THR A 1 256 ? 78.182 12.656 -123.576 1.00 89.56 256 THR A C 1
ATOM 1963 O O . THR A 1 256 ? 78.904 12.155 -122.715 1.00 89.56 256 THR A O 1
ATOM 1966 N N . TRP A 1 257 ? 77.914 12.080 -124.733 1.00 89.44 257 TRP A N 1
ATOM 1967 C CA . TRP A 1 257 ? 78.371 10.775 -125.165 1.00 89.44 257 TRP A CA 1
ATOM 1968 C C . TRP A 1 257 ? 79.558 10.937 -126.109 1.00 89.44 257 TRP A C 1
ATOM 1970 O O . TRP A 1 257 ? 79.623 11.904 -126.863 1.00 89.44 257 TRP A O 1
ATOM 1980 N N . PHE A 1 258 ? 80.506 10.005 -126.063 1.00 90.12 258 PHE A N 1
ATOM 1981 C CA . PHE A 1 258 ? 81.705 10.034 -126.897 1.00 90.12 258 PHE A CA 1
ATOM 1982 C C . PHE A 1 258 ? 81.884 8.672 -127.547 1.00 90.12 258 PHE A C 1
ATOM 1984 O O . PHE A 1 258 ? 82.065 7.681 -126.841 1.00 90.12 258 PHE A O 1
ATOM 1991 N N . ASP A 1 259 ? 81.870 8.625 -128.873 1.00 90.56 259 ASP A N 1
ATOM 1992 C CA . ASP A 1 259 ? 82.130 7.393 -129.617 1.00 90.56 259 ASP A CA 1
ATOM 1993 C C . ASP A 1 259 ? 82.746 7.704 -130.983 1.00 90.56 259 ASP A C 1
ATOM 1995 O O . ASP A 1 259 ? 82.836 8.857 -131.396 1.00 90.56 259 ASP A O 1
ATOM 1999 N N . ARG A 1 260 ? 83.190 6.669 -131.690 1.00 88.62 260 ARG A N 1
ATOM 2000 C CA . ARG A 1 260 ? 83.819 6.774 -133.006 1.00 88.62 260 ARG A CA 1
ATOM 2001 C C . ARG A 1 260 ? 82.834 6.740 -134.156 1.00 88.62 260 ARG A C 1
ATOM 2003 O O . ARG A 1 260 ? 83.184 7.131 -135.268 1.00 88.62 260 ARG A O 1
ATOM 2010 N N . GLU A 1 261 ? 81.631 6.239 -133.931 1.00 87.38 261 GLU A N 1
ATOM 2011 C CA . GLU A 1 261 ? 80.607 6.154 -134.965 1.00 87.38 261 GLU A CA 1
ATOM 2012 C C . GLU A 1 261 ? 79.817 7.460 -135.073 1.00 87.38 261 GLU A C 1
ATOM 2014 O O . GLU A 1 261 ? 79.731 8.233 -134.128 1.00 87.38 261 GLU A O 1
ATOM 2019 N N . ILE A 1 262 ? 79.238 7.725 -136.245 1.00 88.50 262 ILE A N 1
ATOM 2020 C CA . ILE A 1 262 ? 78.255 8.806 -136.379 1.00 88.50 262 ILE A CA 1
ATOM 2021 C C . ILE A 1 262 ? 76.987 8.343 -135.643 1.00 88.50 262 ILE A C 1
ATOM 2023 O O . ILE A 1 262 ? 76.557 7.204 -135.869 1.00 88.50 262 ILE A O 1
ATOM 2027 N N . PRO A 1 263 ? 76.387 9.166 -134.767 1.00 90.75 263 PRO A N 1
ATOM 2028 C CA . PRO A 1 263 ? 75.248 8.728 -133.977 1.00 90.75 263 PRO A CA 1
ATOM 2029 C C . PRO A 1 263 ? 74.017 8.503 -134.861 1.00 90.75 263 PRO A C 1
ATOM 2031 O O . PRO A 1 263 ? 73.680 9.309 -135.729 1.00 90.75 263 PRO A O 1
ATOM 2034 N N . THR A 1 264 ? 73.331 7.391 -134.623 1.00 90.25 264 THR A N 1
ATOM 2035 C CA . THR A 1 264 ? 72.087 6.977 -135.283 1.00 90.25 264 THR A CA 1
ATOM 2036 C C . THR A 1 264 ? 71.076 6.527 -134.226 1.00 90.25 264 THR A C 1
ATOM 2038 O O . THR A 1 264 ? 71.366 6.551 -133.034 1.00 90.25 264 THR A O 1
ATOM 2041 N N . LEU A 1 265 ? 69.874 6.126 -134.644 1.00 89.19 265 LEU A N 1
ATOM 2042 C CA . LEU A 1 265 ? 68.893 5.524 -133.732 1.00 89.19 265 LEU A CA 1
ATOM 2043 C C . LEU A 1 265 ? 69.261 4.088 -133.324 1.00 89.19 265 LEU A C 1
ATOM 2045 O O . LEU A 1 265 ? 68.790 3.613 -132.297 1.00 89.19 265 LEU A O 1
ATOM 2049 N N . ASP A 1 266 ? 70.095 3.410 -134.118 1.00 89.88 266 ASP A N 1
ATOM 2050 C CA . ASP A 1 266 ? 70.370 1.975 -133.982 1.00 89.88 266 ASP A CA 1
ATOM 2051 C C . ASP A 1 266 ? 71.676 1.672 -133.222 1.00 89.88 266 ASP A C 1
ATOM 2053 O O . ASP A 1 266 ? 71.902 0.532 -132.802 1.00 89.88 266 ASP A O 1
ATOM 2057 N N . ASN A 1 267 ? 72.523 2.681 -132.986 1.00 88.75 267 ASN A N 1
ATOM 2058 C CA . ASN A 1 267 ? 73.741 2.559 -132.180 1.00 88.75 267 ASN A CA 1
ATOM 2059 C C . ASN A 1 267 ? 73.638 3.292 -130.832 1.00 88.75 267 ASN A C 1
ATOM 2061 O O . ASN A 1 267 ? 72.737 4.096 -130.584 1.00 88.75 267 ASN A O 1
ATOM 2065 N N . ALA A 1 268 ? 74.538 2.934 -129.915 1.00 89.06 268 ALA A N 1
ATOM 2066 C CA . ALA A 1 268 ? 74.556 3.500 -128.575 1.00 89.06 268 ALA A CA 1
ATOM 2067 C C . ALA A 1 268 ? 74.937 4.992 -128.626 1.00 89.06 268 ALA A C 1
ATOM 2069 O O . ALA A 1 268 ? 75.773 5.368 -129.449 1.00 89.06 268 ALA A O 1
ATOM 2070 N N . PRO A 1 269 ? 74.353 5.838 -127.757 1.00 90.06 269 PRO A N 1
ATOM 2071 C CA . PRO A 1 269 ? 73.438 5.479 -126.670 1.00 90.06 269 PRO A CA 1
ATOM 2072 C C . PRO A 1 269 ? 71.964 5.372 -127.090 1.00 90.06 269 PRO A C 1
ATOM 2074 O O . PRO A 1 269 ? 71.191 4.770 -126.362 1.00 90.06 269 PRO A O 1
ATOM 2077 N N . ALA A 1 270 ? 71.551 5.915 -128.241 1.00 90.44 270 ALA A N 1
ATOM 2078 C CA . ALA A 1 270 ? 70.126 6.052 -128.562 1.00 90.44 270 ALA A CA 1
ATOM 2079 C C . ALA A 1 270 ? 69.392 4.714 -128.711 1.00 90.44 270 ALA A C 1
ATOM 2081 O O . ALA A 1 270 ? 68.196 4.632 -128.431 1.00 90.44 270 ALA A O 1
ATOM 2082 N N . ASN A 1 271 ? 70.109 3.656 -129.084 1.00 91.50 271 ASN A N 1
ATOM 2083 C CA . ASN A 1 271 ? 69.546 2.314 -129.173 1.00 91.50 271 ASN A CA 1
ATOM 2084 C C . ASN A 1 271 ? 69.136 1.699 -127.825 1.00 91.50 271 ASN A C 1
ATOM 2086 O O . ASN A 1 271 ? 68.446 0.683 -127.829 1.00 91.50 271 ASN A O 1
ATOM 2090 N N . THR A 1 272 ? 69.537 2.287 -126.691 1.00 90.12 272 THR A N 1
ATOM 2091 C CA . THR A 1 272 ? 69.096 1.857 -125.354 1.00 90.12 272 THR A CA 1
ATOM 2092 C C . THR A 1 272 ? 67.883 2.641 -124.846 1.00 90.12 272 THR A C 1
ATOM 2094 O O . THR A 1 272 ? 67.308 2.272 -123.825 1.00 90.12 272 THR A O 1
ATOM 2097 N N . TRP A 1 273 ? 67.456 3.693 -125.553 1.00 92.12 273 TRP A N 1
ATOM 2098 C CA . TRP A 1 273 ? 66.303 4.527 -125.197 1.00 92.12 273 TRP A CA 1
ATOM 2099 C C . TRP A 1 273 ? 65.028 3.951 -125.818 1.00 92.12 273 TRP A C 1
ATOM 2101 O O . TRP A 1 273 ? 64.509 4.441 -126.825 1.00 92.12 273 TRP A O 1
ATOM 2111 N N . GLU A 1 274 ? 64.560 2.840 -125.252 1.00 88.62 274 GLU A N 1
ATOM 2112 C CA . GLU A 1 274 ? 63.477 2.040 -125.829 1.00 88.62 274 GLU A CA 1
ATOM 2113 C C . GLU A 1 274 ? 62.091 2.677 -125.629 1.00 88.62 274 GLU A C 1
ATOM 2115 O O . GLU A 1 274 ? 61.251 2.606 -126.535 1.00 88.62 274 GLU A O 1
ATOM 2120 N N . SER A 1 275 ? 61.843 3.319 -124.480 1.00 89.44 275 SER A N 1
ATOM 2121 C CA . SER A 1 275 ? 60.557 3.962 -124.182 1.00 89.44 275 SER A CA 1
ATOM 2122 C C . SER A 1 275 ? 60.506 5.432 -124.620 1.00 89.44 275 SER A C 1
ATOM 2124 O O . SER A 1 275 ? 61.528 6.087 -124.824 1.00 89.44 275 SER A O 1
ATOM 2126 N N . GLU A 1 276 ? 59.292 5.972 -124.776 1.00 87.19 276 GLU A N 1
ATOM 2127 C CA . GLU A 1 276 ? 59.100 7.403 -125.063 1.00 87.19 276 GLU A CA 1
ATOM 2128 C C . GLU A 1 276 ? 59.648 8.274 -123.918 1.00 87.19 276 GLU A C 1
ATOM 2130 O O . GLU A 1 276 ? 60.248 9.311 -124.180 1.00 87.19 276 GLU A O 1
ATOM 2135 N N . GLU A 1 277 ? 59.499 7.825 -122.667 1.00 84.88 277 GLU A N 1
ATOM 2136 C CA . GLU A 1 277 ? 60.025 8.497 -121.471 1.00 84.88 277 GLU A CA 1
ATOM 2137 C C . GLU A 1 277 ? 61.557 8.581 -121.516 1.00 84.88 277 GLU A C 1
ATOM 2139 O O . GLU A 1 277 ? 62.119 9.659 -121.352 1.00 84.88 277 GLU A O 1
ATOM 2144 N N . ASP A 1 278 ? 62.237 7.477 -121.851 1.00 85.81 278 ASP A N 1
ATOM 2145 C CA . ASP A 1 278 ? 63.700 7.460 -121.975 1.00 85.81 278 ASP A CA 1
ATOM 2146 C C . ASP A 1 278 ? 64.157 8.463 -123.043 1.00 85.81 278 ASP A C 1
ATOM 2148 O O . ASP A 1 278 ? 65.029 9.296 -122.803 1.00 85.81 278 ASP A O 1
ATOM 2152 N N . LYS A 1 279 ? 63.511 8.467 -124.217 1.00 87.25 279 LYS A N 1
ATOM 2153 C CA . LYS A 1 279 ? 63.847 9.417 -125.291 1.00 87.25 279 LYS A CA 1
ATOM 2154 C C . LYS A 1 279 ? 63.606 10.872 -124.891 1.00 87.25 279 LYS A C 1
ATOM 2156 O O . LYS A 1 279 ? 64.310 11.739 -125.411 1.00 87.25 279 LYS A O 1
ATOM 2161 N N . ILE A 1 280 ? 62.621 11.141 -124.027 1.00 85.81 280 ILE A N 1
ATOM 2162 C CA . ILE A 1 280 ? 62.349 12.468 -123.455 1.00 85.81 280 ILE A CA 1
ATOM 2163 C C . ILE A 1 280 ? 63.444 12.863 -122.461 1.00 85.81 280 ILE A C 1
ATOM 2165 O O . ILE A 1 280 ? 63.959 13.971 -122.583 1.00 85.81 280 ILE A O 1
ATOM 2169 N N . ASN A 1 281 ? 63.838 11.970 -121.551 1.00 86.06 281 ASN A N 1
ATOM 2170 C CA . ASN A 1 281 ? 64.861 12.228 -120.527 1.00 86.06 281 ASN A CA 1
ATOM 2171 C C . ASN A 1 281 ? 66.237 12.547 -121.120 1.00 86.06 281 ASN A C 1
ATOM 2173 O O . ASN A 1 281 ? 67.038 13.245 -120.513 1.00 86.06 281 ASN A O 1
ATOM 2177 N N . HIS A 1 282 ? 66.499 12.060 -122.330 1.00 87.25 282 HIS A N 1
ATOM 2178 C CA . HIS A 1 282 ? 67.737 12.333 -123.050 1.00 87.25 282 HIS A CA 1
ATOM 2179 C C . HIS A 1 282 ? 67.642 13.542 -123.994 1.00 87.25 282 HIS A C 1
ATOM 2181 O O . HIS A 1 282 ? 68.586 13.830 -124.733 1.00 87.25 282 HIS A O 1
ATOM 2187 N N . LEU A 1 283 ? 66.512 14.267 -124.041 1.00 87.75 283 LEU A N 1
ATOM 2188 C CA . LEU A 1 283 ? 66.368 15.438 -124.913 1.00 87.75 283 LEU A CA 1
ATOM 2189 C C . LEU A 1 283 ? 67.413 16.502 -124.587 1.00 87.75 283 LEU A C 1
ATOM 2191 O O . LEU A 1 283 ? 67.447 17.096 -123.516 1.00 87.75 283 LEU A O 1
ATOM 2195 N N . GLY A 1 284 ? 68.213 16.828 -125.594 1.00 87.75 284 GLY A N 1
ATOM 2196 C CA . GLY A 1 284 ? 69.312 17.763 -125.475 1.00 87.75 284 GLY A CA 1
ATOM 2197 C C . GLY A 1 284 ? 70.661 17.124 -125.189 1.00 87.75 284 GLY A C 1
ATOM 2198 O O . GLY A 1 284 ? 71.639 17.860 -125.325 1.00 87.75 284 GLY A O 1
ATOM 2199 N N . ASP A 1 285 ? 70.726 15.818 -124.893 1.00 93.19 285 ASP A N 1
ATOM 2200 C CA . ASP A 1 285 ? 71.976 15.058 -124.809 1.00 93.19 285 ASP A CA 1
ATOM 2201 C C . ASP A 1 285 ? 72.858 15.332 -126.024 1.00 93.19 285 ASP A C 1
ATOM 2203 O O . ASP A 1 285 ? 72.386 15.505 -127.148 1.00 93.19 285 ASP A O 1
ATOM 2207 N N . LEU A 1 286 ? 74.159 15.385 -125.792 1.00 91.94 286 LEU A N 1
ATOM 2208 C CA . LEU A 1 286 ? 75.170 15.634 -126.799 1.00 91.94 286 LEU A CA 1
ATOM 2209 C C . LEU A 1 286 ? 75.878 14.334 -127.150 1.00 91.94 286 LEU A C 1
ATOM 2211 O O . LEU A 1 286 ? 76.106 13.484 -126.298 1.00 91.94 286 LEU A O 1
ATOM 2215 N N . TYR A 1 287 ? 76.293 14.203 -128.397 1.00 92.56 287 TYR A N 1
ATOM 2216 C CA . TYR A 1 287 ? 77.111 13.100 -128.866 1.00 92.56 287 TYR A CA 1
ATOM 2217 C C . TYR A 1 287 ? 78.283 13.659 -129.652 1.00 92.56 287 TYR A C 1
ATOM 2219 O O . TYR A 1 287 ? 78.093 14.340 -130.657 1.00 92.56 287 TYR A O 1
ATOM 2227 N N . TYR A 1 288 ? 79.495 13.391 -129.193 1.00 91.62 288 TYR A N 1
ATOM 2228 C CA . TYR A 1 288 ? 80.721 13.887 -129.787 1.00 91.62 288 TYR A CA 1
ATOM 2229 C C . TYR A 1 288 ? 81.467 12.747 -130.473 1.00 91.62 288 TYR A C 1
ATOM 2231 O O . TYR A 1 288 ? 81.910 11.798 -129.823 1.00 91.62 288 TYR A O 1
ATOM 2239 N N . VAL A 1 289 ? 81.612 12.848 -131.792 1.00 89.81 289 VAL A N 1
ATOM 2240 C CA . VAL A 1 289 ? 82.305 11.832 -132.582 1.00 89.81 289 VAL A CA 1
ATOM 2241 C C . VAL A 1 289 ? 83.814 12.028 -132.425 1.00 89.81 289 VAL A C 1
ATOM 2243 O O . VAL A 1 289 ? 84.359 13.058 -132.821 1.00 89.81 289 VAL A O 1
ATOM 2246 N N . VAL A 1 290 ? 84.515 11.052 -131.857 1.00 87.06 290 VAL A N 1
ATOM 2247 C CA . VAL A 1 290 ? 85.970 11.074 -131.617 1.00 87.06 290 VAL A CA 1
ATOM 2248 C C . VAL A 1 290 ? 86.687 10.052 -132.494 1.00 87.06 290 VAL A C 1
ATOM 2250 O O . VAL A 1 290 ? 86.096 9.061 -132.888 1.00 87.06 290 VAL A O 1
ATOM 2253 N N . ASP A 1 291 ? 87.969 10.257 -132.805 1.00 84.00 291 ASP A N 1
ATOM 2254 C CA . ASP A 1 291 ? 88.802 9.281 -133.538 1.00 84.00 291 ASP A CA 1
ATOM 2255 C C . ASP A 1 291 ? 88.164 8.708 -134.832 1.00 84.00 291 ASP A C 1
ATOM 2257 O O . ASP A 1 291 ? 88.336 7.528 -135.151 1.00 84.00 291 ASP A O 1
ATOM 2261 N N . ASN A 1 292 ? 87.415 9.530 -135.577 1.00 85.88 292 ASN A N 1
ATOM 2262 C CA . ASN A 1 292 ? 86.813 9.172 -136.862 1.00 85.88 292 ASN A CA 1
ATOM 2263 C C . ASN A 1 292 ? 87.406 10.040 -137.979 1.00 85.88 292 ASN A C 1
ATOM 2265 O O . ASN A 1 292 ? 87.341 11.265 -137.913 1.00 85.88 292 ASN A O 1
ATOM 2269 N N . ASP A 1 293 ? 87.939 9.422 -139.031 1.00 81.12 293 ASP A N 1
ATOM 2270 C CA .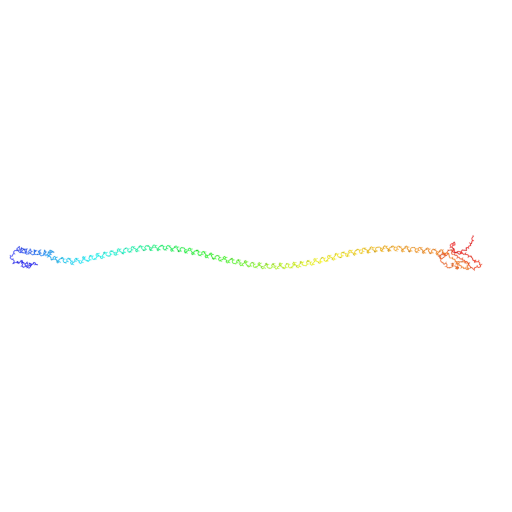 ASP A 1 293 ? 88.628 10.145 -140.111 1.00 81.12 293 ASP A CA 1
ATOM 2271 C C . ASP A 1 293 ? 87.701 11.049 -140.952 1.00 81.12 293 ASP A C 1
ATOM 2273 O O . ASP A 1 293 ? 88.180 11.928 -141.666 1.00 81.12 293 ASP A O 1
ATOM 2277 N N . THR A 1 294 ? 86.381 10.830 -140.901 1.00 80.19 294 THR A N 1
ATOM 2278 C CA . THR A 1 294 ? 85.377 11.553 -141.710 1.00 80.19 294 THR A CA 1
ATOM 2279 C C . THR A 1 294 ? 84.577 12.564 -140.893 1.00 80.19 294 THR A C 1
ATOM 2281 O O . THR A 1 294 ? 84.339 13.676 -141.354 1.00 80.19 294 THR A O 1
ATOM 2284 N N . ALA A 1 295 ? 84.152 12.171 -139.695 1.00 80.62 295 ALA A N 1
ATOM 2285 C CA . ALA A 1 295 ? 83.241 12.936 -138.842 1.00 80.62 295 ALA A CA 1
ATOM 2286 C C . ALA A 1 295 ? 83.860 13.307 -137.484 1.00 80.62 295 ALA A C 1
ATOM 2288 O O . ALA A 1 295 ? 83.180 13.860 -136.621 1.00 80.62 295 ALA A O 1
ATOM 2289 N N . GLY A 1 296 ? 85.144 13.000 -137.271 1.00 82.44 296 GLY A N 1
ATOM 2290 C CA . GLY A 1 296 ? 85.843 13.278 -136.022 1.00 82.44 296 GLY A CA 1
ATOM 2291 C C . GLY A 1 296 ? 85.818 14.766 -135.683 1.00 82.44 296 GLY A C 1
ATOM 2292 O O . GLY A 1 296 ? 86.193 15.612 -136.492 1.00 82.44 296 GLY A O 1
ATOM 2293 N N . GLY A 1 297 ? 85.371 15.076 -134.471 1.00 83.50 297 GLY A N 1
ATOM 2294 C CA . GLY A 1 297 ? 85.206 16.431 -133.960 1.00 83.50 297 GLY A CA 1
ATOM 2295 C C . GLY A 1 297 ? 83.798 17.014 -134.116 1.00 83.50 297 GLY A C 1
ATOM 2296 O O . GLY A 1 297 ? 83.553 18.105 -133.600 1.00 83.50 297 GLY A O 1
ATOM 2297 N N . GLN A 1 298 ? 82.875 16.317 -134.789 1.00 89.81 298 GLN A N 1
ATOM 2298 C CA . GLN A 1 298 ? 81.479 16.742 -134.905 1.00 89.81 298 GLN A CA 1
ATOM 2299 C C . GLN A 1 298 ? 80.688 16.445 -133.626 1.00 89.81 298 GLN A C 1
ATOM 2301 O O . GLN A 1 298 ? 80.830 15.378 -133.026 1.00 89.81 298 GLN A O 1
ATOM 2306 N N . ALA A 1 299 ? 79.819 17.382 -133.242 1.00 91.56 299 ALA A N 1
ATOM 2307 C CA . ALA A 1 299 ? 78.883 17.227 -132.137 1.00 91.56 299 ALA A CA 1
ATOM 2308 C C . ALA A 1 299 ? 77.456 17.115 -132.677 1.00 91.56 299 ALA A C 1
ATOM 2310 O O . ALA A 1 299 ? 77.071 17.872 -133.560 1.00 91.56 299 ALA A O 1
ATOM 2311 N N . TYR A 1 300 ? 76.662 16.214 -132.119 1.00 91.38 300 TYR A N 1
ATOM 2312 C CA . TYR A 1 300 ? 75.243 16.066 -132.407 1.00 91.38 300 TYR A CA 1
ATOM 2313 C C . TYR A 1 300 ? 74.455 16.298 -131.122 1.00 91.38 300 TYR A C 1
ATOM 2315 O O . TYR A 1 300 ? 74.941 15.996 -130.037 1.00 91.38 300 TYR A O 1
ATOM 2323 N N . ARG A 1 301 ? 73.240 16.824 -131.232 1.00 92.69 301 ARG A N 1
ATOM 2324 C CA . ARG A 1 301 ? 72.291 16.978 -130.131 1.00 92.69 301 ARG A CA 1
ATOM 2325 C C . ARG A 1 301 ? 71.108 16.055 -130.357 1.00 92.69 301 ARG A C 1
ATOM 2327 O O . ARG A 1 301 ? 70.536 16.054 -131.446 1.00 92.69 301 ARG A O 1
ATOM 2334 N N . TRP A 1 302 ? 70.697 15.326 -129.333 1.00 94.06 302 TRP A N 1
ATOM 2335 C CA . TRP A 1 302 ? 69.447 14.591 -129.359 1.00 94.06 302 TRP A CA 1
ATOM 2336 C C . TRP A 1 302 ? 68.277 15.567 -129.296 1.00 94.06 302 TRP A C 1
ATOM 2338 O O . TRP A 1 302 ? 68.174 16.383 -128.377 1.00 94.06 302 TRP A O 1
ATOM 2348 N N . ALA A 1 303 ? 67.397 15.521 -130.289 1.00 91.06 303 ALA A N 1
ATOM 2349 C CA . ALA A 1 303 ? 66.247 16.406 -130.364 1.00 91.06 303 ALA A CA 1
ATOM 2350 C C . ALA A 1 303 ? 65.034 15.678 -130.942 1.00 91.06 303 ALA A C 1
ATOM 2352 O O . ALA A 1 303 ? 65.161 14.747 -131.733 1.00 91.06 303 ALA A O 1
ATOM 2353 N N . LYS A 1 304 ? 63.841 16.156 -130.589 1.00 91.12 304 LYS A N 1
ATOM 2354 C CA . LYS A 1 304 ? 62.602 15.806 -131.283 1.00 91.12 304 LYS A CA 1
ATOM 2355 C C . LYS A 1 304 ? 62.298 16.911 -132.292 1.00 91.12 304 LYS A C 1
ATOM 2357 O O . LYS A 1 304 ? 62.090 18.055 -131.894 1.00 91.12 304 LYS A O 1
ATOM 2362 N N . MET A 1 305 ? 62.299 16.584 -133.580 1.00 87.00 305 MET A N 1
ATOM 2363 C CA . MET A 1 305 ? 61.891 17.489 -134.660 1.00 87.00 305 MET A CA 1
ATOM 2364 C C . MET A 1 305 ? 60.774 16.824 -135.455 1.00 87.00 305 MET A C 1
ATOM 2366 O O . MET A 1 305 ? 60.897 15.651 -135.800 1.00 87.00 305 MET A O 1
ATOM 2370 N N . ASP A 1 306 ? 59.688 17.556 -135.713 1.00 86.19 306 ASP A N 1
ATOM 2371 C CA . ASP A 1 306 ? 58.500 17.048 -136.415 1.00 86.19 306 ASP A CA 1
ATOM 2372 C C . ASP A 1 306 ? 58.027 15.683 -135.865 1.00 86.19 306 ASP A C 1
ATOM 2374 O O . ASP A 1 306 ? 57.864 14.707 -136.596 1.00 86.19 306 ASP A O 1
ATOM 2378 N N . ASP A 1 307 ? 57.890 15.606 -134.533 1.00 86.12 307 ASP A N 1
ATOM 2379 C CA . ASP A 1 307 ? 57.542 14.408 -133.744 1.00 86.12 307 ASP A CA 1
ATOM 2380 C C . ASP A 1 307 ? 58.489 13.203 -133.861 1.00 86.12 307 ASP A C 1
ATOM 2382 O O . ASP A 1 307 ? 58.241 12.154 -133.266 1.00 86.12 307 ASP A O 1
ATOM 2386 N N . THR A 1 308 ? 59.625 13.358 -134.536 1.00 88.19 308 THR A N 1
ATOM 2387 C CA . THR A 1 308 ? 60.629 12.304 -134.691 1.00 88.19 308 THR A CA 1
ATOM 2388 C C . THR A 1 308 ? 61.864 12.630 -133.861 1.00 88.19 308 THR A C 1
ATOM 2390 O O . THR A 1 308 ? 62.485 13.683 -134.030 1.00 88.19 308 THR A O 1
ATOM 2393 N N . TYR A 1 309 ? 62.234 11.722 -132.957 1.00 91.81 309 TYR A N 1
ATOM 2394 C CA . TYR A 1 309 ? 63.501 11.819 -132.239 1.00 91.81 309 TYR A CA 1
ATOM 2395 C C . TYR A 1 309 ? 64.659 11.485 -133.169 1.00 91.81 309 TYR A C 1
ATOM 2397 O O . TYR A 1 309 ? 64.614 10.484 -133.884 1.00 91.81 309 TYR A O 1
ATOM 2405 N N . GLN A 1 310 ? 65.683 12.327 -133.164 1.00 92.81 310 GLN A N 1
ATOM 2406 C CA . GLN A 1 310 ? 66.849 12.172 -134.016 1.00 92.81 310 GLN A CA 1
ATOM 2407 C C . GLN A 1 310 ? 68.068 12.888 -133.435 1.00 92.81 310 GLN A C 1
ATOM 2409 O O . GLN A 1 310 ? 67.955 13.843 -132.661 1.00 92.81 310 GLN A O 1
ATOM 2414 N N . TRP A 1 311 ? 69.247 12.437 -133.858 1.00 92.31 311 TRP A N 1
ATOM 2415 C CA . TRP A 1 311 ? 70.497 13.155 -133.651 1.00 92.31 311 TRP A CA 1
ATOM 2416 C C . TRP A 1 311 ? 70.633 14.253 -134.692 1.00 92.31 311 TRP A C 1
ATOM 2418 O O . TRP A 1 311 ? 70.624 13.998 -135.894 1.00 92.31 311 TRP A O 1
ATOM 2428 N N . VAL A 1 312 ? 70.773 15.482 -134.218 1.00 91.56 312 VAL A N 1
ATOM 2429 C CA . VAL A 1 312 ? 70.886 16.667 -135.059 1.00 91.56 312 VAL A CA 1
ATOM 2430 C C . VAL A 1 312 ? 72.311 17.172 -134.972 1.00 91.56 312 VAL A C 1
ATOM 2432 O O . VAL A 1 312 ? 72.781 17.487 -133.882 1.00 91.56 312 VAL A O 1
ATOM 2435 N N . LEU A 1 313 ? 73.000 17.250 -136.106 1.00 90.12 313 LEU A N 1
ATOM 2436 C CA . LEU A 1 313 ? 74.353 17.793 -136.162 1.00 90.12 313 LEU A CA 1
ATOM 2437 C C . LEU A 1 313 ? 74.354 19.258 -135.691 1.00 90.12 313 LEU A C 1
ATOM 2439 O O . LEU A 1 313 ? 73.517 20.058 -136.108 1.00 90.12 313 LEU A O 1
ATOM 2443 N N . ILE A 1 314 ? 75.288 19.593 -134.806 1.00 88.44 314 ILE A N 1
ATOM 2444 C CA . ILE A 1 314 ? 75.512 20.947 -134.306 1.00 88.44 314 ILE A CA 1
ATOM 2445 C C . ILE A 1 314 ? 76.590 21.577 -135.182 1.00 88.44 314 ILE A C 1
ATOM 2447 O O . ILE A 1 314 ? 77.774 21.261 -135.056 1.00 88.44 314 ILE A O 1
ATOM 2451 N N . GLU A 1 315 ? 76.172 22.471 -136.067 1.00 83.31 315 GLU A N 1
ATOM 2452 C CA . GLU A 1 315 ? 77.058 23.265 -136.916 1.00 83.31 315 GLU A CA 1
ATOM 2453 C C . GLU A 1 315 ? 76.944 24.740 -136.516 1.00 83.31 315 GLU A C 1
ATOM 2455 O O . GLU A 1 315 ? 75.873 25.195 -136.107 1.00 83.31 315 GLU A O 1
ATOM 2460 N N . ASP A 1 316 ? 78.052 25.478 -136.590 1.00 62.94 316 ASP A N 1
ATOM 2461 C CA . ASP A 1 316 ? 78.041 26.929 -136.381 1.00 62.94 316 ASP A CA 1
ATOM 2462 C C . ASP A 1 316 ? 77.343 27.606 -137.573 1.00 62.94 316 ASP A C 1
ATOM 2464 O O . ASP A 1 316 ? 77.608 27.248 -138.726 1.00 62.94 316 ASP A O 1
ATOM 2468 N N . VAL A 1 317 ? 76.441 28.549 -137.290 1.00 49.94 317 VAL A N 1
ATOM 2469 C CA . VAL A 1 317 ? 75.708 29.346 -138.295 1.00 49.94 317 VAL A CA 1
ATOM 2470 C C . VAL A 1 317 ? 76.358 30.699 -138.522 1.00 49.94 317 VAL A C 1
ATOM 2472 O O . VAL A 1 317 ? 76.654 31.392 -137.525 1.00 49.94 317 VAL A O 1
#

pLDDT: mean 90.1, std 11.27, range [45.09, 98.81]

Secondary structure (DSSP, 8-state):
--TTHHHHHTT-----S-S-HHHHHHHHHHHHHHHHHHHHHHHHTTSTTSS-HHHHHHHHHHHHHHHHHHHHHHHHHHHHHHHHHHHHHHHHHHHHHHHHHHHHHHHHHHHHHHHHHHHHHHHHHHHHHHHHHHHHHHHHHHHHHHHHHHHHHHHHHHHHHHHHHHHHHHHHHHHHHHHHHHHHHHHHHHHHHHHHHHHHHHHHHHHHHHHHHHHHHHHHHHHHHHHHHHHHHHHHHHHHHHHHHHHHHHHT---EEEESSPP-SSSTTGGG--SHHHHHHTTT-EEEE-S-TTTTT-EEEEEEETTEEEEEEE---